Protein AF-A0A9E2FN09-F1 (afdb_monomer_lite)

Sequence (238 aa):
HMITTLAGPAVNVVICVICAIVLILWLGGLGAVPWNPLHPFMPINRSLVISSAQVWLLTVYGLSYFLLLINLLPVFPFDGGRVLQAWLWPRKGYGNSMLIATATGMIGAVVIGLIGLFLEESWLLLMITVFGYMTCYQTRRMLREQGELAGAFGSDFGQQFTRLDDDRQAERKPGPLARWRVQRAAKKAECERQQEAAHERAVEAALRKVADCGLTSLTARERQVLEKETERQRRVNS

Structure (mmCIF, N/CA/C/O backbone):
data_AF-A0A9E2FN09-F1
#
_entr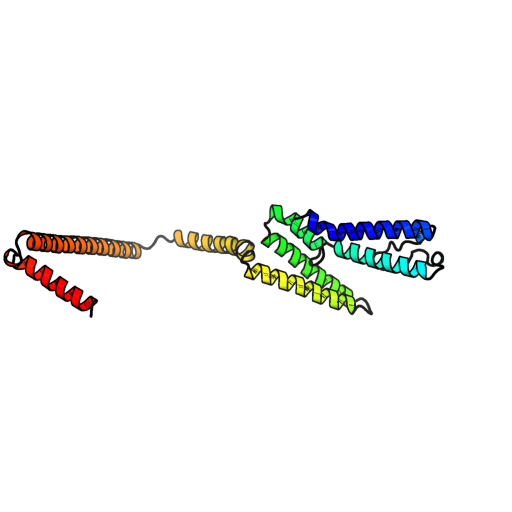y.id   AF-A0A9E2FN09-F1
#
loop_
_atom_site.group_PDB
_atom_site.id
_atom_site.type_symbol
_atom_site.label_atom_id
_atom_site.label_alt_id
_atom_site.label_comp_id
_atom_site.label_asym_id
_atom_site.label_entity_id
_atom_site.label_seq_id
_atom_site.pdbx_PDB_ins_code
_atom_site.Cartn_x
_atom_site.Cartn_y
_atom_site.Cartn_z
_atom_site.occupancy
_atom_site.B_iso_or_equiv
_atom_site.auth_seq_id
_atom_site.auth_comp_id
_atom_site.auth_asym_id
_atom_site.auth_atom_id
_atom_site.pdbx_PDB_model_num
ATOM 1 N N . HIS A 1 1 ? -9.491 11.042 -5.565 1.00 49.47 1 HIS A N 1
ATOM 2 C CA . HIS A 1 1 ? -8.296 10.373 -5.003 1.00 49.47 1 HIS A CA 1
ATOM 3 C C . HIS A 1 1 ? -7.606 9.368 -5.936 1.00 49.47 1 HIS A C 1
ATOM 5 O O . HIS A 1 1 ? -6.408 9.192 -5.769 1.00 49.47 1 HIS A O 1
ATOM 11 N N . MET A 1 2 ? -8.280 8.743 -6.919 1.00 52.78 2 MET A N 1
ATOM 12 C CA . MET A 1 2 ? -7.628 7.795 -7.855 1.00 52.78 2 MET A CA 1
ATOM 13 C C . MET A 1 2 ? -6.629 8.446 -8.828 1.00 52.78 2 MET A C 1
ATOM 15 O O . MET A 1 2 ? -5.598 7.862 -9.135 1.00 52.78 2 MET A O 1
ATOM 19 N N . ILE A 1 3 ? -6.899 9.674 -9.283 1.00 54.62 3 ILE A N 1
ATOM 20 C CA . ILE A 1 3 ? -6.041 10.373 -10.259 1.00 54.62 3 ILE A CA 1
ATOM 21 C C . ILE A 1 3 ? -4.663 10.694 -9.654 1.00 54.62 3 ILE A C 1
ATOM 23 O O . ILE A 1 3 ? -3.642 10.557 -10.318 1.00 54.62 3 ILE A O 1
ATOM 27 N N . THR A 1 4 ? -4.613 11.043 -8.365 1.00 58.97 4 THR A N 1
ATOM 28 C CA . THR A 1 4 ? -3.361 11.347 -7.659 1.00 58.97 4 THR A CA 1
ATOM 29 C C . THR A 1 4 ? -2.508 10.109 -7.385 1.00 58.97 4 THR A C 1
ATOM 31 O O . THR A 1 4 ? -1.290 10.221 -7.352 1.00 58.97 4 THR A O 1
ATOM 34 N N . THR A 1 5 ? -3.114 8.929 -7.219 1.00 58.44 5 THR A N 1
ATOM 35 C CA . THR A 1 5 ? -2.367 7.671 -7.020 1.00 58.44 5 THR A CA 1
ATOM 36 C C . THR A 1 5 ? -1.798 7.120 -8.326 1.00 58.44 5 THR A C 1
ATOM 38 O O . THR A 1 5 ? -0.753 6.484 -8.313 1.00 58.44 5 THR A O 1
ATOM 41 N N . LEU A 1 6 ? -2.438 7.410 -9.461 1.00 61.22 6 LEU A N 1
ATOM 42 C CA . LEU A 1 6 ? -1.953 7.031 -10.791 1.00 61.22 6 LEU A CA 1
ATOM 43 C C . LEU A 1 6 ? -0.880 7.971 -11.356 1.00 61.22 6 LEU A C 1
ATOM 45 O O . LEU A 1 6 ? -0.200 7.594 -12.307 1.00 61.22 6 LEU A O 1
ATOM 49 N N . ALA A 1 7 ? -0.693 9.160 -10.775 1.00 61.97 7 ALA A N 1
ATOM 50 C CA . ALA A 1 7 ? 0.289 10.130 -11.257 1.00 61.97 7 ALA A CA 1
ATOM 51 C C . ALA A 1 7 ? 1.734 9.600 -11.179 1.00 61.97 7 ALA A C 1
ATOM 53 O O . ALA A 1 7 ? 2.504 9.810 -12.112 1.00 61.97 7 ALA A O 1
ATOM 54 N N . GLY A 1 8 ? 2.087 8.861 -10.120 1.00 68.06 8 GLY A N 1
ATOM 55 C CA . GLY A 1 8 ? 3.416 8.252 -9.966 1.00 68.06 8 GLY A CA 1
ATOM 56 C C . GLY A 1 8 ? 3.738 7.240 -11.076 1.00 68.06 8 GLY A C 1
ATOM 57 O O . GLY A 1 8 ? 4.677 7.464 -11.847 1.00 68.06 8 GLY A O 1
ATOM 58 N N . PRO A 1 9 ? 2.929 6.175 -11.241 1.00 70.50 9 PRO A N 1
ATOM 59 C CA . PRO A 1 9 ? 3.124 5.193 -12.306 1.00 70.50 9 PRO A CA 1
ATOM 60 C C . PRO A 1 9 ? 3.049 5.805 -13.703 1.00 70.50 9 PRO A C 1
ATOM 62 O O . PRO A 1 9 ? 3.838 5.435 -14.567 1.00 70.50 9 PRO A O 1
ATOM 65 N N . ALA A 1 10 ? 2.146 6.767 -13.929 1.00 71.88 10 ALA A N 1
ATOM 66 C CA . ALA A 1 10 ? 2.006 7.434 -15.221 1.00 71.88 10 ALA A CA 1
ATOM 67 C C . ALA A 1 10 ? 3.282 8.184 -15.626 1.00 71.88 10 ALA A C 1
ATOM 69 O O . ALA A 1 10 ? 3.705 8.089 -16.776 1.00 71.88 10 ALA A O 1
ATOM 70 N N . VAL A 1 11 ? 3.938 8.874 -14.688 1.00 74.12 11 VAL A N 1
ATOM 71 C CA . VAL A 1 11 ? 5.225 9.534 -14.956 1.00 74.12 11 VAL A CA 1
ATOM 72 C C . VAL A 1 11 ? 6.298 8.502 -15.298 1.00 74.12 11 VAL A C 1
ATOM 74 O O . VAL A 1 11 ? 7.033 8.690 -16.264 1.00 74.12 11 VAL A O 1
ATOM 77 N N . ASN A 1 12 ? 6.350 7.377 -14.579 1.00 77.75 12 ASN A N 1
ATOM 78 C CA . ASN A 1 12 ? 7.324 6.328 -14.878 1.00 77.75 12 ASN A CA 1
ATOM 79 C C . ASN A 1 12 ? 7.079 5.674 -16.255 1.00 77.75 12 ASN A C 1
ATOM 81 O O . ASN A 1 12 ? 8.029 5.375 -16.978 1.00 77.75 12 ASN A O 1
ATOM 85 N N . VAL A 1 13 ? 5.812 5.524 -16.667 1.00 77.19 13 VAL A N 1
ATOM 86 C CA . VAL A 1 13 ? 5.432 5.083 -18.023 1.00 77.19 13 VAL A CA 1
ATOM 87 C C . VAL A 1 13 ? 5.933 6.072 -19.070 1.00 77.19 13 VAL A C 1
ATOM 89 O O . VAL A 1 13 ? 6.569 5.662 -20.038 1.00 77.19 13 VAL A O 1
ATOM 92 N N . VAL A 1 14 ? 5.696 7.370 -18.868 1.00 80.25 14 VAL A N 1
ATOM 93 C CA . VAL A 1 14 ? 6.144 8.419 -19.797 1.00 80.25 14 VAL A CA 1
ATOM 94 C C . VAL A 1 14 ? 7.669 8.423 -19.924 1.00 80.25 14 VAL A C 1
ATOM 96 O O . VAL A 1 14 ? 8.179 8.454 -21.043 1.00 80.25 14 VAL A O 1
ATOM 99 N N . ILE A 1 15 ? 8.402 8.309 -18.812 1.00 77.94 15 ILE A N 1
ATOM 100 C CA . ILE A 1 15 ? 9.871 8.218 -18.815 1.00 77.94 15 ILE A CA 1
ATOM 101 C C . ILE A 1 15 ? 10.335 6.977 -19.584 1.00 77.94 15 ILE A C 1
ATOM 103 O O . ILE A 1 15 ? 11.186 7.093 -20.464 1.00 77.94 15 ILE A O 1
ATOM 107 N N . CYS A 1 16 ? 9.743 5.807 -19.326 1.00 76.81 16 CYS A N 1
ATOM 108 C CA . CYS A 1 16 ? 10.088 4.576 -20.041 1.00 76.81 16 CYS A CA 1
ATOM 109 C C . CYS A 1 16 ? 9.852 4.698 -21.551 1.00 76.81 16 CYS A C 1
ATOM 111 O O . CYS A 1 16 ? 10.700 4.277 -22.334 1.00 76.81 16 CYS A O 1
ATOM 113 N N . VAL A 1 17 ? 8.728 5.289 -21.967 1.00 80.12 17 VAL A N 1
ATOM 114 C CA . VAL A 1 17 ? 8.394 5.482 -23.386 1.00 80.12 17 VAL A CA 1
ATOM 115 C C . VAL A 1 17 ? 9.374 6.447 -24.051 1.00 80.12 17 VAL A C 1
ATOM 117 O O . VAL A 1 17 ? 9.898 6.135 -25.118 1.00 80.12 17 VAL A O 1
ATOM 120 N N . ILE A 1 18 ? 9.683 7.580 -23.416 1.00 81.88 18 ILE A N 1
ATOM 121 C CA . ILE A 1 18 ? 10.643 8.553 -23.953 1.00 81.88 18 ILE A CA 1
ATOM 122 C C . ILE A 1 18 ? 12.036 7.924 -24.057 1.00 81.88 18 ILE A C 1
ATOM 124 O O . ILE A 1 18 ? 12.658 7.997 -25.114 1.00 81.88 18 ILE A O 1
ATOM 128 N N . CYS A 1 19 ? 12.512 7.250 -23.008 1.00 76.25 19 CYS A N 1
ATOM 129 C CA . CYS A 1 19 ? 13.808 6.575 -23.027 1.00 76.25 19 CYS A CA 1
ATOM 130 C C . CYS A 1 19 ? 13.868 5.460 -24.082 1.00 76.25 19 CYS A C 1
ATOM 132 O O . CYS A 1 19 ? 14.884 5.344 -24.762 1.00 76.25 19 CYS A O 1
ATOM 134 N N . ALA A 1 20 ? 12.791 4.687 -24.273 1.00 73.38 20 ALA A N 1
ATOM 135 C CA . ALA A 1 20 ? 12.709 3.680 -25.333 1.00 73.38 20 ALA A CA 1
ATOM 136 C C . ALA A 1 20 ? 12.773 4.311 -26.729 1.00 73.38 20 ALA A C 1
ATOM 138 O O . ALA A 1 20 ? 13.507 3.822 -27.580 1.00 73.38 20 ALA A O 1
ATOM 139 N N . ILE A 1 21 ? 12.046 5.409 -26.963 1.00 81.12 21 ILE A N 1
ATOM 140 C CA . ILE A 1 21 ? 12.066 6.132 -28.243 1.00 81.12 21 ILE A CA 1
ATOM 141 C C . ILE A 1 21 ? 13.469 6.676 -28.519 1.00 81.12 21 ILE A C 1
ATOM 143 O O . ILE A 1 21 ? 13.995 6.474 -29.610 1.00 81.12 21 ILE A O 1
ATOM 147 N N . VAL A 1 22 ? 14.107 7.306 -27.530 1.00 80.81 22 VAL A N 1
ATOM 148 C CA . VAL A 1 22 ? 15.480 7.814 -27.665 1.00 80.81 22 VAL A CA 1
ATOM 149 C C . VAL A 1 22 ? 16.457 6.665 -27.928 1.00 80.81 22 VAL A C 1
ATOM 151 O O . VAL A 1 22 ? 17.283 6.783 -28.825 1.00 80.81 22 VAL A O 1
ATOM 154 N N . LEU A 1 23 ? 16.335 5.527 -27.236 1.00 74.19 23 LEU A N 1
ATOM 155 C CA . LEU A 1 23 ? 17.141 4.331 -27.509 1.00 74.19 23 LEU A CA 1
ATOM 156 C C . LEU A 1 23 ? 16.925 3.813 -28.934 1.00 74.19 23 LEU A C 1
ATOM 158 O O . LEU A 1 23 ? 17.890 3.572 -29.643 1.00 74.19 23 LEU A O 1
ATOM 162 N N . ILE A 1 24 ? 15.686 3.681 -29.402 1.00 76.88 24 ILE A N 1
ATOM 163 C CA . ILE A 1 24 ? 15.403 3.166 -30.750 1.00 76.88 24 ILE A CA 1
ATOM 164 C C . ILE A 1 24 ? 15.955 4.110 -31.828 1.00 76.88 24 ILE A C 1
ATOM 166 O O . ILE A 1 24 ? 16.574 3.645 -32.785 1.00 76.88 24 ILE A O 1
ATOM 170 N N . LEU A 1 25 ? 15.770 5.424 -31.659 1.00 80.62 25 LEU A N 1
ATOM 171 C CA . LEU A 1 25 ? 16.230 6.439 -32.610 1.00 80.62 25 LEU A CA 1
ATOM 172 C C . LEU A 1 25 ? 17.756 6.590 -32.622 1.00 80.62 25 LEU A C 1
ATOM 174 O O . LEU A 1 25 ? 18.335 6.846 -33.673 1.00 80.62 25 LEU A O 1
ATOM 178 N N . TRP A 1 26 ? 18.408 6.438 -31.467 1.00 74.69 26 TRP A N 1
ATOM 179 C CA . TRP A 1 26 ? 19.841 6.699 -31.308 1.00 74.69 26 TRP A CA 1
ATOM 180 C C . TRP A 1 26 ? 20.714 5.448 -31.467 1.00 74.69 26 TRP A C 1
ATOM 182 O O . TRP A 1 26 ? 21.868 5.555 -31.871 1.00 74.69 26 TRP A O 1
ATOM 192 N N . LEU A 1 27 ? 20.167 4.261 -31.181 1.00 69.56 27 LEU A N 1
ATOM 193 C CA . LEU A 1 27 ? 20.853 2.970 -31.313 1.00 69.56 27 LEU A CA 1
ATOM 194 C C . LEU A 1 27 ? 20.468 2.192 -32.584 1.00 69.56 27 LEU A C 1
ATOM 196 O O . LEU A 1 27 ? 21.041 1.138 -32.849 1.00 69.56 27 LEU A O 1
ATOM 200 N N . GLY A 1 28 ? 19.527 2.700 -33.386 1.00 67.81 28 GLY A N 1
ATOM 201 C CA . GLY A 1 28 ? 19.297 2.228 -34.754 1.00 67.81 28 GLY A CA 1
ATOM 202 C C . GLY A 1 28 ? 18.541 0.902 -34.887 1.00 67.81 28 GLY A C 1
ATOM 203 O O . GLY A 1 28 ? 18.611 0.270 -35.940 1.00 67.81 28 GLY A O 1
ATOM 204 N N . GLY A 1 29 ? 17.806 0.458 -33.861 1.00 68.56 29 GLY A N 1
ATOM 205 C CA . GLY A 1 29 ? 16.959 -0.729 -33.990 1.00 68.56 29 GLY A CA 1
ATOM 206 C C . GLY A 1 29 ? 16.273 -1.202 -32.710 1.00 68.56 29 GLY A C 1
ATOM 207 O O . GLY A 1 29 ? 16.689 -0.902 -31.596 1.00 68.56 29 GLY A O 1
ATOM 208 N N . LEU A 1 30 ? 15.231 -2.022 -32.877 1.00 64.12 30 LEU A N 1
ATOM 209 C CA . LEU A 1 30 ? 14.446 -2.618 -31.782 1.00 64.12 30 LEU A CA 1
ATOM 210 C C . LEU A 1 30 ? 15.264 -3.563 -30.879 1.00 64.12 30 LEU A C 1
ATOM 212 O O . LEU A 1 30 ? 14.881 -3.797 -29.735 1.00 64.12 30 LEU A O 1
ATOM 216 N N . GLY A 1 31 ? 16.397 -4.081 -31.372 1.00 64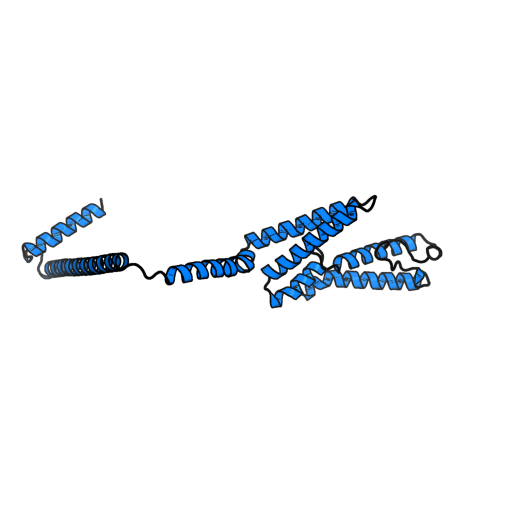.25 31 GLY A N 1
ATOM 217 C CA . GLY A 1 31 ? 17.308 -4.958 -30.621 1.00 64.25 31 GLY A CA 1
ATOM 218 C C . GLY A 1 31 ? 18.168 -4.241 -29.572 1.00 64.25 31 GLY A C 1
ATOM 219 O O . GLY A 1 31 ? 18.850 -4.890 -28.781 1.00 64.25 31 GLY A O 1
ATOM 220 N N . ALA A 1 32 ? 18.135 -2.909 -29.553 1.00 64.00 32 ALA A N 1
ATOM 221 C CA . ALA A 1 32 ? 18.786 -2.078 -28.547 1.00 64.00 32 ALA A CA 1
ATOM 222 C C . ALA A 1 32 ? 18.033 -2.035 -27.213 1.00 64.00 32 ALA A C 1
ATOM 224 O O . ALA A 1 32 ? 18.612 -1.710 -26.178 1.00 64.00 32 ALA A O 1
ATOM 225 N N . VAL A 1 33 ? 16.736 -2.342 -27.244 1.00 70.12 33 VAL A N 1
ATOM 226 C CA . VAL A 1 33 ? 15.865 -2.241 -26.078 1.00 70.12 33 VAL A CA 1
ATOM 227 C C . VAL A 1 33 ? 15.877 -3.575 -25.322 1.00 70.12 33 VAL A C 1
ATOM 229 O O . VAL A 1 33 ? 15.629 -4.622 -25.927 1.00 70.12 33 VAL A O 1
ATOM 232 N N . PRO A 1 34 ? 16.171 -3.579 -24.011 1.00 69.94 34 PRO A N 1
ATOM 233 C CA . PRO A 1 34 ? 16.043 -4.765 -23.177 1.00 69.94 34 PRO A CA 1
ATOM 234 C C . PRO A 1 34 ? 14.560 -5.024 -22.872 1.00 69.94 34 PRO A C 1
ATOM 236 O O . PRO A 1 34 ? 13.995 -4.461 -21.942 1.00 69.94 34 PRO A O 1
ATOM 239 N N . TRP A 1 35 ? 13.914 -5.879 -23.668 1.00 66.81 35 TRP A N 1
ATOM 240 C CA . TRP A 1 35 ? 12.505 -6.259 -23.465 1.00 66.81 35 TRP A CA 1
ATOM 241 C C . TRP A 1 35 ? 12.309 -7.319 -22.367 1.00 66.81 35 TRP A C 1
ATOM 243 O O . TRP A 1 35 ? 11.176 -7.614 -21.995 1.00 66.81 35 TRP A O 1
ATOM 253 N N . ASN A 1 36 ? 13.389 -7.928 -21.862 1.00 65.44 36 ASN A N 1
ATOM 254 C CA . ASN A 1 36 ? 13.302 -9.002 -20.876 1.00 65.44 36 ASN A CA 1
ATOM 255 C C . ASN A 1 36 ? 13.197 -8.432 -19.444 1.00 65.44 36 ASN A C 1
ATOM 257 O O . ASN A 1 36 ? 14.167 -7.840 -18.965 1.00 65.44 36 ASN A O 1
ATOM 261 N N . PRO A 1 37 ? 12.084 -8.664 -18.723 1.00 62.28 37 PRO A N 1
ATOM 262 C CA . PRO A 1 37 ? 11.891 -8.158 -17.362 1.00 62.28 37 PRO A CA 1
ATOM 263 C C . PRO A 1 37 ? 12.871 -8.747 -16.336 1.00 62.28 37 PRO A C 1
ATOM 265 O O . PRO A 1 37 ? 13.100 -8.132 -15.299 1.00 62.28 37 PRO A O 1
ATOM 268 N N . LEU A 1 38 ? 13.464 -9.914 -16.614 1.00 59.62 38 LEU A N 1
ATOM 269 C CA . LEU A 1 38 ? 14.441 -10.566 -15.731 1.00 59.62 38 LEU A CA 1
ATOM 270 C C . LEU A 1 38 ? 15.868 -10.035 -15.926 1.00 59.62 38 LEU A C 1
ATOM 272 O O . LEU A 1 38 ? 16.696 -10.141 -15.026 1.00 59.62 38 LEU A O 1
ATOM 276 N N . HIS A 1 39 ? 16.150 -9.423 -17.080 1.00 66.62 39 HIS A N 1
ATOM 277 C CA . HIS A 1 39 ? 17.435 -8.793 -17.382 1.00 66.62 39 HIS A CA 1
ATOM 278 C C . HIS A 1 39 ? 17.230 -7.375 -17.935 1.00 66.62 39 HIS A C 1
ATOM 280 O O . HIS A 1 39 ? 17.588 -7.099 -19.083 1.00 66.62 39 HIS A O 1
ATOM 286 N N . PRO A 1 40 ? 16.696 -6.447 -17.119 1.00 67.19 40 PRO A N 1
ATOM 287 C CA . PRO A 1 40 ? 16.383 -5.085 -17.557 1.00 67.19 40 PRO A CA 1
ATOM 288 C C . PRO A 1 40 ? 17.631 -4.280 -17.955 1.00 67.19 40 PRO A C 1
ATOM 290 O O . PRO A 1 40 ? 17.525 -3.267 -18.637 1.00 67.19 40 PRO A O 1
ATOM 293 N N . PHE A 1 41 ? 18.820 -4.739 -17.560 1.00 68.69 41 PHE A N 1
ATOM 294 C CA . PHE A 1 41 ? 20.102 -4.089 -17.834 1.00 68.69 41 PHE A CA 1
ATOM 295 C C . PHE A 1 41 ? 20.848 -4.665 -19.047 1.00 68.69 41 PHE A C 1
ATOM 297 O O . PHE A 1 41 ? 21.972 -4.245 -19.314 1.00 68.69 41 PHE A O 1
ATOM 304 N N . MET A 1 42 ? 20.279 -5.640 -19.771 1.00 67.69 42 MET A N 1
ATOM 305 C CA . MET A 1 42 ? 20.975 -6.304 -20.879 1.00 67.69 42 MET A CA 1
ATOM 306 C C . MET A 1 42 ? 20.197 -6.197 -22.201 1.00 67.69 42 MET A C 1
ATOM 308 O O . MET A 1 42 ? 19.119 -6.781 -22.312 1.00 67.69 42 MET A O 1
ATOM 312 N N . PRO A 1 43 ? 20.733 -5.498 -23.225 1.00 69.50 43 PRO A N 1
ATOM 313 C CA . PRO A 1 43 ? 20.076 -5.381 -24.527 1.00 69.50 43 PRO A CA 1
ATOM 314 C C . PRO A 1 43 ? 20.013 -6.730 -25.252 1.00 69.50 43 PRO A C 1
ATOM 316 O O . PRO A 1 43 ? 20.863 -7.597 -25.039 1.00 69.50 43 PRO A O 1
ATOM 319 N N . ILE A 1 44 ? 19.054 -6.863 -26.175 1.00 69.12 44 ILE A N 1
ATOM 320 C CA . ILE A 1 44 ? 18.922 -8.048 -27.040 1.00 69.12 44 ILE A CA 1
ATOM 321 C C . ILE A 1 44 ? 20.175 -8.218 -27.913 1.00 69.12 44 ILE A C 1
ATOM 323 O O . ILE A 1 44 ? 20.679 -9.328 -28.048 1.00 69.12 44 ILE A O 1
ATOM 327 N N . ASN A 1 45 ? 20.727 -7.117 -28.439 1.00 71.12 45 ASN A N 1
ATOM 328 C CA . ASN A 1 45 ? 21.938 -7.114 -29.259 1.00 71.12 45 ASN A CA 1
ATOM 329 C C . ASN A 1 45 ? 23.009 -6.192 -28.659 1.00 71.12 45 ASN A C 1
ATOM 331 O O . ASN A 1 45 ? 22.975 -4.974 -28.841 1.00 71.12 45 ASN A O 1
ATOM 335 N N . ARG A 1 46 ? 24.004 -6.775 -27.975 1.00 67.31 46 ARG A N 1
ATOM 336 C CA . ARG A 1 46 ? 25.107 -6.012 -27.350 1.00 67.31 46 ARG A CA 1
ATOM 337 C C . ARG A 1 46 ? 25.996 -5.276 -28.356 1.00 67.31 46 ARG A C 1
ATOM 339 O O . ARG A 1 46 ? 26.611 -4.286 -27.990 1.00 67.31 46 ARG A O 1
ATOM 346 N N . SER A 1 47 ? 26.045 -5.728 -29.609 1.00 68.56 47 SER A N 1
ATOM 347 C CA . SER A 1 47 ? 26.851 -5.117 -30.676 1.00 68.56 47 SER A CA 1
ATOM 348 C C . SER A 1 47 ? 26.378 -3.721 -31.099 1.00 68.56 47 SER A C 1
ATOM 350 O O . SER A 1 47 ? 27.130 -3.005 -31.750 1.00 68.56 47 SER A O 1
ATOM 352 N N . LEU A 1 48 ? 25.152 -3.327 -30.731 1.00 68.69 48 LEU A N 1
ATOM 353 C CA . LEU A 1 48 ? 24.599 -1.996 -31.006 1.00 68.69 48 LEU A CA 1
ATOM 354 C C . LEU A 1 48 ? 25.050 -0.943 -29.981 1.00 68.69 48 LEU A C 1
ATOM 356 O O . LEU A 1 48 ? 24.893 0.250 -30.224 1.00 68.69 48 LEU A O 1
ATOM 360 N N . VAL A 1 49 ? 25.599 -1.364 -28.836 1.00 69.06 49 VAL A N 1
ATOM 361 C CA . VAL A 1 49 ? 26.086 -0.460 -27.787 1.00 69.06 49 VAL A CA 1
ATOM 362 C C . VAL A 1 49 ? 27.578 -0.222 -28.003 1.00 69.06 49 VAL A C 1
ATOM 364 O O . VAL A 1 49 ? 28.399 -1.103 -27.770 1.00 69.06 49 VAL A O 1
ATOM 367 N N . ILE A 1 50 ? 27.923 0.979 -28.457 1.00 68.44 50 ILE A N 1
ATOM 368 C CA . ILE A 1 50 ? 29.271 1.349 -28.911 1.00 68.44 50 ILE A CA 1
ATOM 369 C C . ILE A 1 50 ? 29.871 2.457 -28.023 1.00 68.44 50 ILE A C 1
ATOM 371 O O . ILE A 1 50 ? 31.087 2.592 -27.931 1.00 68.44 50 ILE A O 1
ATOM 375 N N . SER A 1 51 ? 29.036 3.241 -27.328 1.00 80.75 51 SER A N 1
ATOM 376 C CA . SER A 1 51 ? 29.451 4.396 -26.518 1.00 80.75 51 SER A CA 1
ATOM 377 C C . SER A 1 51 ? 29.031 4.288 -25.049 1.00 80.75 51 SER A C 1
ATOM 379 O O . SER A 1 51 ? 27.939 3.819 -24.726 1.00 80.75 51 SER A O 1
ATOM 381 N N . SER A 1 52 ? 29.854 4.821 -24.141 1.00 79.69 52 SER A N 1
ATOM 382 C CA . SER A 1 52 ? 29.566 4.890 -22.699 1.00 79.69 52 SER A CA 1
ATOM 383 C C . SER A 1 52 ? 28.276 5.655 -22.378 1.00 79.69 52 SER A C 1
ATOM 385 O O . SER A 1 52 ? 27.579 5.318 -21.425 1.00 79.69 52 SER A O 1
ATOM 387 N N . ALA A 1 53 ? 27.913 6.656 -23.189 1.00 79.69 53 ALA A N 1
ATOM 388 C CA . ALA A 1 53 ? 26.655 7.389 -23.027 1.00 79.69 53 ALA A CA 1
ATOM 389 C C . ALA A 1 53 ? 25.427 6.496 -23.283 1.00 79.69 53 ALA A C 1
ATOM 391 O O . ALA A 1 53 ? 24.398 6.637 -22.627 1.00 79.69 53 ALA A O 1
ATOM 392 N N . GLN A 1 54 ? 25.551 5.539 -24.205 1.00 75.81 54 GLN A N 1
ATOM 393 C CA . GLN A 1 54 ? 24.488 4.591 -24.534 1.00 75.81 54 GLN A CA 1
ATOM 394 C C . GLN A 1 54 ? 24.289 3.572 -23.408 1.00 75.81 54 GLN A C 1
ATOM 396 O O . GLN A 1 54 ? 23.153 3.235 -23.087 1.00 75.81 54 GLN A O 1
ATOM 401 N N . VAL A 1 55 ? 25.378 3.143 -22.759 1.00 77.62 55 VAL A N 1
ATOM 402 C CA . VAL A 1 55 ? 25.320 2.288 -21.561 1.00 77.62 55 VAL A CA 1
ATOM 403 C C . VAL A 1 55 ? 24.574 2.996 -20.430 1.00 77.62 55 VAL A C 1
ATOM 405 O O . VAL A 1 55 ? 23.684 2.406 -19.828 1.00 77.62 55 VAL A O 1
ATOM 408 N N . TRP A 1 56 ? 24.869 4.274 -20.172 1.00 81.38 56 TRP A N 1
ATOM 409 C CA . TRP A 1 56 ? 24.147 5.058 -19.163 1.00 81.38 56 TRP A CA 1
ATOM 410 C C . TRP A 1 56 ? 22.654 5.181 -19.467 1.00 81.38 56 TRP A C 1
ATOM 412 O O . TRP A 1 56 ? 21.829 4.960 -18.580 1.00 81.38 56 TRP A O 1
ATOM 422 N N . LEU A 1 57 ? 22.300 5.480 -20.718 1.00 79.88 57 LEU A N 1
ATOM 423 C CA . LEU A 1 57 ? 20.906 5.575 -21.150 1.00 79.88 57 LEU A CA 1
ATOM 424 C C . LEU A 1 57 ? 20.168 4.235 -20.984 1.00 79.88 57 LEU A C 1
ATOM 426 O O . LEU A 1 57 ? 19.026 4.207 -20.526 1.00 79.88 57 LEU A O 1
ATOM 430 N N . LEU A 1 58 ? 20.839 3.124 -21.299 1.00 78.69 58 LEU A N 1
ATOM 431 C CA . LEU A 1 58 ? 20.308 1.775 -21.130 1.00 78.69 58 LEU A CA 1
ATOM 432 C C . LEU A 1 58 ? 20.117 1.411 -19.653 1.00 78.69 58 LEU A C 1
ATOM 434 O O . LEU A 1 58 ? 19.092 0.834 -19.301 1.00 78.69 58 LEU A O 1
ATOM 438 N N . THR A 1 59 ? 21.040 1.805 -18.775 1.00 77.38 59 THR A N 1
ATOM 439 C CA . THR A 1 59 ? 20.901 1.624 -17.322 1.00 77.38 59 THR A CA 1
ATOM 440 C C . THR A 1 59 ? 19.715 2.411 -16.767 1.00 77.38 59 THR A C 1
ATOM 442 O O . THR A 1 59 ? 18.927 1.868 -15.993 1.00 77.38 59 THR A O 1
ATOM 445 N N . VAL A 1 60 ? 19.543 3.672 -17.184 1.00 78.94 60 VAL A N 1
ATOM 446 C CA . VAL A 1 60 ? 18.404 4.512 -16.770 1.00 78.94 60 VAL A CA 1
ATOM 447 C C . VAL A 1 60 ? 17.082 3.927 -17.268 1.00 78.94 60 VAL A C 1
ATOM 449 O O . VAL A 1 60 ? 16.119 3.847 -16.501 1.00 78.94 60 VAL A O 1
ATOM 452 N N . TYR A 1 61 ? 17.038 3.471 -18.523 1.00 82.06 61 TYR A N 1
ATOM 453 C CA . TYR A 1 61 ? 15.873 2.788 -19.077 1.00 82.06 61 TYR A CA 1
ATOM 454 C C . TYR A 1 61 ? 15.556 1.503 -18.308 1.00 82.06 61 TYR A C 1
ATOM 456 O O . TYR A 1 61 ? 14.426 1.331 -17.863 1.00 82.06 61 TYR A O 1
ATOM 464 N N . GLY A 1 62 ? 16.551 0.639 -18.097 1.00 76.25 62 GLY A N 1
ATOM 465 C CA . GLY A 1 62 ? 16.392 -0.626 -17.386 1.00 76.25 62 GLY A CA 1
ATOM 466 C C . GLY A 1 62 ? 15.880 -0.435 -15.962 1.00 76.25 62 GLY A C 1
ATOM 467 O O . GLY A 1 62 ? 14.939 -1.109 -15.549 1.00 76.25 62 GLY A O 1
ATOM 468 N N . LEU A 1 63 ? 16.430 0.539 -15.230 1.00 76.12 63 LEU A N 1
ATOM 469 C CA . LEU A 1 63 ? 15.972 0.865 -13.881 1.00 76.12 63 LEU A CA 1
ATOM 470 C C . LEU A 1 63 ? 14.530 1.391 -13.881 1.00 76.12 63 LEU A C 1
ATOM 472 O O . LEU A 1 63 ? 13.720 0.944 -13.071 1.00 76.12 63 LEU A O 1
ATOM 476 N N . SER A 1 64 ? 14.192 2.294 -14.805 1.00 81.56 64 SER A N 1
ATOM 477 C CA . SER A 1 64 ? 12.835 2.847 -14.936 1.00 81.56 64 SER A CA 1
ATOM 478 C C . SER A 1 64 ? 11.824 1.761 -15.310 1.00 81.56 64 SER A C 1
ATOM 480 O O . SER A 1 64 ? 10.749 1.683 -14.716 1.00 81.56 64 SER A O 1
ATOM 482 N N . TYR A 1 65 ? 12.196 0.873 -16.235 1.00 79.44 65 TYR A N 1
ATOM 483 C CA . TYR A 1 65 ? 11.385 -0.253 -16.690 1.00 79.44 65 TYR A CA 1
ATOM 484 C C . TYR A 1 65 ? 11.159 -1.278 -15.574 1.00 79.44 65 TYR A C 1
ATOM 486 O O . TYR A 1 65 ? 10.031 -1.711 -15.342 1.00 79.44 65 TYR A O 1
ATOM 494 N N . PHE A 1 66 ? 12.206 -1.601 -14.816 1.00 76.62 66 PHE A N 1
ATOM 495 C CA . PHE A 1 66 ? 12.108 -2.459 -13.639 1.00 76.62 66 PHE A CA 1
ATOM 496 C C . PHE A 1 66 ? 11.214 -1.840 -12.555 1.00 76.62 66 PHE A C 1
ATOM 498 O O . PHE A 1 66 ? 10.305 -2.496 -12.043 1.00 76.62 66 PHE A O 1
ATOM 505 N N . LEU A 1 67 ? 11.400 -0.549 -12.258 1.00 74.00 67 LEU A N 1
ATOM 506 C CA . LEU A 1 67 ? 10.532 0.204 -11.348 1.00 74.00 67 LEU A CA 1
ATOM 507 C C . LEU A 1 67 ? 9.085 0.242 -11.846 1.00 74.00 67 LEU A C 1
ATOM 509 O O . LEU A 1 67 ? 8.162 0.223 -11.037 1.00 74.00 67 LEU A O 1
ATOM 513 N N . LEU A 1 68 ? 8.861 0.297 -13.158 1.00 78.19 68 LEU A N 1
ATOM 514 C CA . LEU A 1 68 ? 7.528 0.308 -13.754 1.00 78.19 68 LEU A CA 1
ATOM 515 C C . LEU A 1 68 ? 6.841 -1.040 -13.573 1.00 78.19 68 LEU A C 1
ATOM 517 O O . LEU A 1 68 ? 5.693 -1.076 -13.140 1.00 78.19 68 LEU A O 1
ATOM 521 N N . LEU A 1 69 ? 7.553 -2.134 -13.840 1.00 75.44 69 LEU A N 1
ATOM 522 C CA . LEU A 1 69 ? 7.064 -3.495 -13.628 1.00 75.44 69 LEU A CA 1
ATOM 523 C C . LEU A 1 69 ? 6.679 -3.733 -12.167 1.00 75.44 69 LEU A C 1
ATOM 525 O O . LEU A 1 69 ? 5.586 -4.225 -11.896 1.00 75.44 69 LEU A O 1
ATOM 529 N N . ILE A 1 70 ? 7.538 -3.329 -11.227 1.00 72.50 70 ILE A N 1
ATOM 530 C CA . ILE A 1 70 ? 7.258 -3.444 -9.791 1.00 72.50 70 ILE A CA 1
ATOM 531 C C . ILE A 1 70 ? 6.064 -2.573 -9.388 1.00 72.50 70 ILE A C 1
ATOM 533 O O . ILE A 1 70 ? 5.192 -3.037 -8.657 1.00 72.50 70 ILE A O 1
ATOM 537 N N . ASN A 1 71 ? 5.983 -1.333 -9.883 1.00 76.25 71 ASN A N 1
ATOM 538 C CA . ASN A 1 71 ? 4.865 -0.440 -9.575 1.00 76.25 71 ASN A CA 1
ATOM 539 C C . ASN A 1 71 ? 3.541 -0.891 -10.188 1.00 76.25 71 ASN A C 1
ATOM 541 O O . ASN A 1 71 ? 2.493 -0.564 -9.642 1.00 76.25 71 ASN A O 1
ATOM 545 N N . LEU A 1 72 ? 3.560 -1.639 -11.290 1.00 70.62 72 LEU A N 1
ATOM 546 C CA . LEU A 1 72 ? 2.349 -2.181 -11.903 1.00 70.62 72 LEU A CA 1
ATOM 547 C C . LEU A 1 72 ? 1.913 -3.513 -11.272 1.00 70.62 72 LEU A C 1
ATOM 549 O O . LEU A 1 72 ? 0.771 -3.940 -11.453 1.00 70.62 72 LEU A O 1
ATOM 553 N N . LEU A 1 73 ? 2.797 -4.166 -10.515 1.00 74.12 73 LEU A N 1
ATOM 554 C CA . LEU A 1 73 ? 2.500 -5.418 -9.833 1.00 74.12 73 LEU A CA 1
ATOM 555 C C . LEU A 1 73 ? 1.437 -5.177 -8.739 1.00 74.12 73 LEU A C 1
ATOM 557 O O . LEU A 1 73 ? 1.577 -4.240 -7.948 1.00 74.12 73 LEU A O 1
ATOM 561 N N . PRO A 1 74 ? 0.373 -6.001 -8.643 1.00 66.31 74 PRO A N 1
ATOM 562 C CA . PRO A 1 74 ? -0.741 -5.797 -7.707 1.00 66.31 74 PRO A CA 1
ATOM 563 C C . PRO A 1 74 ? -0.384 -6.203 -6.261 1.00 66.31 74 PRO A C 1
ATOM 565 O O . PRO A 1 74 ? -1.102 -6.959 -5.603 1.00 66.31 74 PRO A O 1
ATOM 568 N N . VAL A 1 75 ? 0.752 -5.717 -5.762 1.00 72.50 75 VAL A N 1
ATOM 569 C CA . VAL A 1 75 ? 1.351 -6.059 -4.469 1.00 72.50 75 VAL A CA 1
ATOM 570 C C . VAL A 1 75 ? 1.596 -4.764 -3.700 1.00 72.50 75 VAL A C 1
ATOM 572 O O . VAL A 1 75 ? 2.340 -3.889 -4.133 1.00 72.50 75 VAL A O 1
ATOM 575 N N . PHE A 1 76 ? 0.951 -4.622 -2.543 1.00 70.12 76 PHE A N 1
ATOM 576 C CA . PHE A 1 76 ? 1.253 -3.545 -1.599 1.00 70.12 76 PHE A CA 1
ATOM 577 C C . PHE A 1 76 ? 2.668 -3.766 -1.027 1.00 70.12 76 PHE A C 1
ATOM 579 O O . PHE A 1 76 ? 3.007 -4.916 -0.749 1.00 70.12 76 PHE A O 1
ATOM 586 N N . PRO A 1 77 ? 3.522 -2.739 -0.847 1.00 64.25 77 PRO A N 1
ATOM 587 C CA . PRO A 1 77 ? 3.242 -1.298 -0.788 1.00 64.25 77 PRO A CA 1
ATOM 588 C C . PRO A 1 77 ? 3.337 -0.529 -2.116 1.00 64.25 77 PRO A C 1
ATOM 590 O O . PRO A 1 77 ? 3.196 0.696 -2.103 1.00 64.25 77 PRO A O 1
ATOM 593 N N . PHE A 1 78 ? 3.576 -1.210 -3.238 1.00 77.25 78 PHE A N 1
ATOM 594 C CA . PHE A 1 78 ? 3.732 -0.561 -4.538 1.00 77.25 78 PHE A CA 1
ATOM 595 C C . PHE A 1 78 ? 2.413 0.020 -5.057 1.00 77.25 78 PHE A C 1
ATOM 597 O O . PHE A 1 78 ? 1.322 -0.336 -4.591 1.00 77.25 78 PHE A O 1
ATOM 604 N N . ASP A 1 79 ? 2.509 0.930 -6.029 1.00 74.38 79 ASP A N 1
ATOM 605 C CA . ASP A 1 79 ? 1.350 1.656 -6.552 1.00 74.38 79 ASP A CA 1
ATOM 606 C C . ASP A 1 79 ? 0.257 0.720 -7.097 1.00 74.38 79 ASP A C 1
ATOM 608 O O . ASP A 1 79 ? -0.930 0.990 -6.915 1.00 74.38 79 ASP A O 1
ATOM 612 N N . GLY A 1 80 ? 0.613 -0.443 -7.646 1.00 71.44 80 GLY A N 1
ATOM 613 C CA . GLY A 1 80 ? -0.334 -1.464 -8.097 1.00 71.44 80 GLY A CA 1
ATOM 614 C C . GLY A 1 80 ? -1.183 -2.054 -6.965 1.00 71.44 80 GLY A C 1
ATOM 615 O O . GLY A 1 80 ? -2.367 -2.331 -7.161 1.00 71.44 80 GLY A O 1
ATOM 616 N N . GLY A 1 81 ? -0.646 -2.154 -5.744 1.00 75.31 81 GLY A N 1
ATOM 617 C CA . GLY A 1 81 ? -1.424 -2.505 -4.551 1.00 75.31 81 GLY A CA 1
ATOM 618 C C . GLY A 1 81 ? -2.440 -1.423 -4.167 1.00 75.31 81 GLY A C 1
ATOM 619 O O . GLY A 1 81 ? -3.544 -1.733 -3.715 1.00 75.31 81 GLY A O 1
ATOM 620 N N . ARG A 1 82 ? -2.110 -0.147 -4.404 1.00 78.94 82 ARG A N 1
ATOM 621 C CA . ARG A 1 82 ? -3.033 0.984 -4.201 1.00 78.94 82 ARG A CA 1
ATOM 622 C C . ARG A 1 82 ? -4.108 1.038 -5.281 1.00 78.94 82 ARG A C 1
ATOM 624 O O . ARG A 1 82 ? -5.256 1.335 -4.971 1.00 78.94 82 ARG A O 1
ATOM 631 N N . VAL A 1 83 ? -3.770 0.698 -6.525 1.00 77.69 83 VAL A N 1
ATOM 632 C CA . VAL A 1 83 ? -4.747 0.548 -7.615 1.00 77.69 83 VAL A CA 1
ATOM 633 C C . VAL A 1 83 ? -5.721 -0.590 -7.307 1.00 77.69 83 VAL A C 1
ATOM 635 O O . VAL A 1 83 ? -6.932 -0.399 -7.428 1.00 77.69 83 VAL A O 1
ATOM 638 N N . LEU A 1 84 ? -5.221 -1.737 -6.829 1.00 77.50 84 LEU A N 1
ATOM 639 C CA . LEU A 1 84 ? -6.059 -2.846 -6.366 1.00 77.50 84 LEU A CA 1
ATOM 640 C C . LEU A 1 84 ? -6.999 -2.392 -5.238 1.00 77.50 84 LEU A C 1
ATOM 642 O O . LEU A 1 84 ? -8.205 -2.625 -5.303 1.00 77.50 84 LEU A O 1
ATOM 646 N N . GLN A 1 85 ? -6.474 -1.687 -4.233 1.00 82.12 85 GLN A N 1
ATOM 647 C CA . GLN A 1 85 ? -7.276 -1.144 -3.136 1.00 82.12 85 GLN A CA 1
ATOM 648 C C . GLN A 1 85 ? -8.346 -0.160 -3.627 1.00 82.12 85 GLN A C 1
ATOM 650 O O . GLN A 1 85 ? -9.502 -0.271 -3.220 1.00 82.12 85 GLN A O 1
ATOM 655 N N . ALA A 1 86 ? -7.997 0.760 -4.525 1.00 79.06 86 ALA A N 1
ATOM 656 C CA . ALA A 1 86 ? -8.926 1.734 -5.084 1.00 79.06 86 ALA A CA 1
ATOM 657 C C . ALA A 1 86 ? -10.034 1.074 -5.918 1.00 79.06 86 ALA A C 1
ATOM 659 O O . ALA A 1 86 ? -11.175 1.532 -5.893 1.00 79.06 86 ALA A O 1
ATOM 660 N N . TRP A 1 87 ? -9.724 -0.022 -6.615 1.00 80.44 87 TRP A N 1
ATOM 661 C CA . TRP A 1 87 ? -10.716 -0.801 -7.355 1.00 80.44 87 TRP A CA 1
ATOM 662 C C . TRP A 1 87 ? -11.676 -1.563 -6.430 1.00 80.44 87 TRP A C 1
ATOM 664 O O . TRP A 1 87 ? -12.868 -1.680 -6.725 1.00 80.44 87 TRP A O 1
ATOM 674 N N . LEU A 1 88 ? -11.185 -2.051 -5.286 1.00 78.25 88 LEU A N 1
ATOM 675 C CA . LEU A 1 88 ? -12.008 -2.750 -4.293 1.00 78.25 88 LEU A CA 1
ATOM 676 C C . LEU A 1 88 ? -12.835 -1.795 -3.420 1.00 78.25 88 LEU A C 1
ATOM 678 O O . LEU A 1 88 ? -13.925 -2.175 -2.977 1.00 78.25 88 LEU A O 1
ATOM 682 N N . TRP A 1 89 ? -12.356 -0.565 -3.212 1.00 81.44 89 TRP A N 1
ATOM 683 C CA . TRP A 1 89 ? -12.979 0.433 -2.340 1.00 81.44 89 TRP A CA 1
ATOM 684 C C . TRP A 1 89 ? -14.485 0.623 -2.589 1.00 81.44 89 TRP A C 1
ATOM 686 O O . TRP A 1 89 ? -15.245 0.428 -1.634 1.00 81.44 89 TRP A O 1
ATOM 696 N N . PRO A 1 90 ? -14.974 0.902 -3.815 1.00 77.50 90 PRO A N 1
ATOM 697 C CA . PRO A 1 90 ? -16.399 1.155 -4.039 1.00 77.50 90 PRO A CA 1
ATOM 698 C C . PRO A 1 90 ? -17.306 -0.038 -3.709 1.00 77.50 90 PRO A C 1
ATOM 700 O O . PRO A 1 90 ? -18.499 0.152 -3.504 1.00 77.50 90 PRO A O 1
ATOM 703 N N . ARG A 1 91 ? -16.768 -1.266 -3.645 1.00 79.50 91 ARG A N 1
ATOM 704 C CA . ARG A 1 91 ? -17.553 -2.476 -3.354 1.00 79.50 91 ARG A CA 1
ATOM 705 C C . ARG A 1 91 ? -17.461 -2.952 -1.911 1.00 79.50 91 ARG A C 1
ATOM 707 O O . ARG A 1 91 ? -18.406 -3.565 -1.430 1.00 79.50 91 ARG A O 1
ATOM 714 N N . LYS A 1 92 ? -16.322 -2.757 -1.242 1.00 74.31 92 LYS A N 1
ATOM 715 C CA . LYS A 1 92 ? -16.051 -3.368 0.074 1.00 74.31 92 LYS A CA 1
ATOM 716 C C . LYS A 1 92 ? -15.824 -2.360 1.203 1.00 74.31 92 LYS A C 1
ATOM 718 O O . LYS A 1 92 ? -15.721 -2.772 2.357 1.00 74.31 92 LYS A O 1
ATOM 723 N N . GLY A 1 93 ? -15.763 -1.065 0.898 1.00 80.56 93 GLY A N 1
ATOM 724 C CA . GLY A 1 93 ? -15.376 -0.034 1.860 1.00 80.56 93 GLY A CA 1
ATOM 725 C C . GLY A 1 93 ? -13.858 0.044 2.042 1.00 80.56 93 GLY A C 1
ATOM 726 O O . GLY A 1 93 ? -13.110 -0.825 1.586 1.00 80.56 93 GLY A O 1
ATOM 727 N N . TYR A 1 94 ? -13.386 1.117 2.676 1.00 80.12 94 TYR A N 1
ATOM 728 C CA . TYR A 1 94 ? -11.959 1.448 2.743 1.00 80.12 94 TYR A CA 1
ATOM 729 C C . TYR A 1 94 ? -11.148 0.409 3.547 1.00 80.12 94 TYR A C 1
ATOM 731 O O . TYR A 1 94 ? -10.196 -0.162 3.007 1.00 80.12 94 TYR A O 1
ATOM 739 N N . GLY A 1 95 ? -11.596 0.049 4.757 1.00 79.12 95 GLY A N 1
ATOM 740 C CA . GLY A 1 95 ? -10.903 -0.912 5.627 1.00 79.12 95 GLY A CA 1
ATOM 741 C C . GLY A 1 95 ? -10.735 -2.312 5.020 1.00 79.12 95 GLY A C 1
ATOM 742 O O . GLY A 1 95 ? -9.627 -2.848 4.988 1.00 79.12 95 GLY A O 1
ATOM 743 N N . ASN A 1 96 ? -11.804 -2.893 4.457 1.00 77.56 96 ASN A N 1
ATOM 744 C CA . ASN A 1 96 ? -11.751 -4.208 3.796 1.00 77.56 96 ASN A CA 1
ATOM 745 C C . ASN A 1 96 ? -10.846 -4.217 2.560 1.00 77.56 96 ASN A C 1
ATOM 747 O O . ASN A 1 96 ? -10.142 -5.192 2.298 1.00 77.56 96 ASN A O 1
ATOM 751 N N . SER A 1 97 ? -10.871 -3.134 1.786 1.00 82.56 97 SER A N 1
ATOM 752 C CA . SER A 1 97 ? -10.083 -3.032 0.557 1.00 82.56 97 SER A CA 1
ATOM 753 C C . SER A 1 97 ? -8.595 -2.939 0.869 1.00 82.56 97 SER A C 1
ATOM 755 O O . SER A 1 97 ? -7.783 -3.597 0.220 1.00 82.56 97 SER A O 1
ATOM 757 N N . MET A 1 98 ? -8.239 -2.193 1.917 1.00 83.25 98 MET A N 1
ATOM 758 C CA . MET A 1 98 ? -6.862 -2.095 2.394 1.00 83.25 98 MET A CA 1
ATOM 759 C C . MET A 1 98 ? -6.379 -3.398 3.046 1.00 83.25 98 MET A C 1
ATOM 761 O O . MET A 1 98 ? -5.222 -3.789 2.892 1.00 83.25 98 MET A O 1
ATOM 765 N N . LEU A 1 99 ? -7.272 -4.126 3.717 1.00 84.12 99 LEU A N 1
ATOM 766 C CA . LEU A 1 99 ? -7.005 -5.470 4.230 1.00 84.12 99 LEU A CA 1
ATOM 767 C C . LEU A 1 99 ? -6.591 -6.4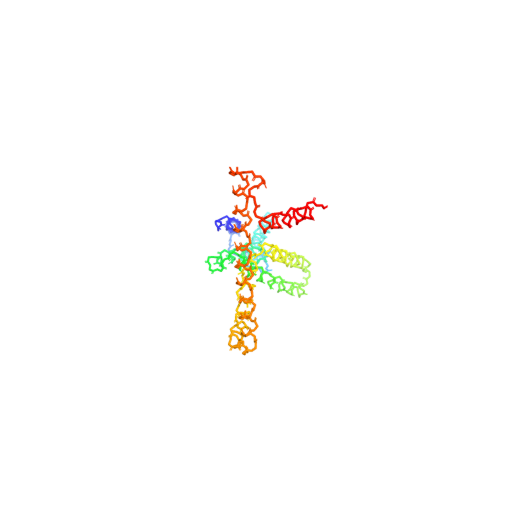43 3.121 1.00 84.12 99 LEU A C 1
ATOM 769 O O . LEU A 1 99 ? -5.613 -7.170 3.263 1.00 84.12 99 LEU A O 1
ATOM 773 N N . ILE A 1 100 ? -7.344 -6.455 2.020 1.00 83.25 100 ILE A N 1
ATOM 774 C CA . ILE A 1 100 ? -7.081 -7.349 0.890 1.00 83.25 100 ILE A CA 1
ATOM 775 C C . ILE A 1 100 ? -5.786 -6.932 0.189 1.00 83.25 100 ILE A C 1
ATOM 777 O O . ILE A 1 100 ? -4.953 -7.790 -0.087 1.00 83.25 100 ILE A O 1
ATOM 781 N N . ALA A 1 101 ? -5.566 -5.630 -0.013 1.00 85.94 101 ALA A N 1
ATOM 782 C CA . ALA A 1 101 ? -4.333 -5.121 -0.612 1.00 85.94 101 ALA A CA 1
ATOM 783 C C . ALA A 1 101 ? -3.082 -5.421 0.235 1.00 85.94 101 ALA A C 1
ATOM 785 O O . ALA A 1 101 ? -2.048 -5.818 -0.296 1.00 85.94 101 ALA A O 1
ATOM 786 N N . THR A 1 102 ? -3.164 -5.281 1.562 1.00 87.06 102 THR A N 1
ATOM 787 C CA . THR A 1 102 ? -2.057 -5.653 2.460 1.00 87.06 102 THR A CA 1
ATOM 788 C C . THR A 1 102 ? -1.855 -7.166 2.523 1.00 87.06 102 THR A C 1
ATOM 790 O O . THR A 1 102 ? -0.716 -7.615 2.605 1.00 87.06 102 THR A O 1
ATOM 793 N N . ALA A 1 103 ? -2.920 -7.969 2.427 1.00 85.62 103 ALA A N 1
ATOM 794 C CA . ALA A 1 103 ? -2.813 -9.425 2.373 1.00 85.62 103 ALA A CA 1
ATOM 795 C C . ALA A 1 103 ? -2.122 -9.910 1.088 1.00 85.62 103 ALA A C 1
ATOM 797 O O . ALA A 1 103 ? -1.208 -10.730 1.172 1.00 85.62 103 ALA A O 1
ATOM 798 N N . THR A 1 104 ? -2.491 -9.376 -0.083 1.00 85.44 104 THR A N 1
ATOM 799 C CA . THR A 1 104 ? -1.787 -9.685 -1.341 1.00 85.44 104 THR A CA 1
ATOM 800 C C . THR A 1 104 ? -0.342 -9.194 -1.304 1.00 85.44 104 THR A C 1
ATOM 802 O O . THR A 1 104 ? 0.546 -9.903 -1.770 1.00 85.44 104 THR A O 1
ATOM 805 N N . GLY A 1 105 ? -0.093 -8.042 -0.672 1.00 85.06 105 GLY A N 1
ATOM 806 C CA . GLY A 1 105 ? 1.242 -7.520 -0.376 1.00 85.06 105 GLY A CA 1
ATOM 807 C C . GLY A 1 105 ? 2.122 -8.490 0.418 1.00 85.06 105 GLY A C 1
ATOM 808 O O . GLY A 1 105 ? 3.233 -8.810 0.005 1.00 85.06 105 GLY A O 1
ATOM 809 N N . MET A 1 106 ? 1.603 -9.023 1.530 1.00 86.31 106 MET A N 1
ATOM 810 C CA . MET A 1 106 ? 2.325 -9.983 2.378 1.00 86.31 106 MET A CA 1
ATOM 811 C C . MET A 1 106 ? 2.591 -11.306 1.656 1.00 86.31 106 MET A C 1
ATOM 813 O O . MET A 1 106 ? 3.699 -11.827 1.751 1.00 86.31 106 MET A O 1
ATOM 817 N N . ILE A 1 107 ? 1.608 -11.834 0.916 1.00 88.06 107 ILE A N 1
ATOM 818 C CA . ILE A 1 107 ? 1.787 -13.056 0.115 1.00 88.06 107 ILE A CA 1
ATOM 819 C C . ILE A 1 107 ? 2.850 -12.819 -0.962 1.00 88.06 107 ILE A C 1
ATOM 821 O O . ILE A 1 107 ? 3.769 -13.623 -1.100 1.00 88.06 107 ILE A O 1
ATOM 825 N N . GLY A 1 108 ? 2.766 -11.694 -1.678 1.00 84.94 108 GLY A N 1
ATOM 826 C CA . GLY A 1 108 ? 3.749 -11.301 -2.684 1.00 84.94 108 GLY A CA 1
ATOM 827 C C . GLY A 1 108 ? 5.153 -11.171 -2.099 1.00 84.94 108 GLY A C 1
ATOM 828 O O . GLY A 1 108 ? 6.093 -11.720 -2.661 1.00 84.94 108 GLY A O 1
ATOM 829 N N . ALA A 1 109 ? 5.295 -10.531 -0.936 1.00 86.50 109 ALA A N 1
ATOM 830 C CA . ALA A 1 109 ? 6.571 -10.425 -0.235 1.00 86.50 109 ALA A CA 1
ATOM 831 C C . ALA A 1 109 ? 7.138 -11.808 0.125 1.00 86.50 109 ALA A C 1
ATOM 833 O O . ALA A 1 109 ? 8.305 -12.064 -0.136 1.00 86.50 109 ALA A O 1
ATOM 834 N N . VAL A 1 110 ? 6.325 -12.733 0.646 1.00 87.56 110 VAL A N 1
ATOM 835 C CA . VAL A 1 110 ? 6.783 -14.102 0.947 1.00 87.56 110 VAL A CA 1
ATOM 836 C C . VAL A 1 110 ? 7.250 -14.823 -0.318 1.00 87.56 110 VAL A C 1
ATOM 838 O O . VAL A 1 110 ? 8.314 -15.432 -0.306 1.00 87.56 110 VAL A O 1
ATOM 841 N N . VAL A 1 111 ? 6.498 -14.726 -1.417 1.00 86.75 111 VAL A N 1
ATOM 842 C CA . VAL A 1 111 ? 6.875 -15.346 -2.698 1.00 86.75 111 VAL A CA 1
ATOM 843 C C . VAL A 1 111 ? 8.176 -14.749 -3.236 1.00 86.75 111 VAL A C 1
ATOM 845 O O . VAL A 1 111 ? 9.072 -15.498 -3.611 1.00 86.75 111 VAL A O 1
ATOM 848 N N . ILE A 1 112 ? 8.319 -13.421 -3.226 1.00 83.56 112 ILE A N 1
ATOM 849 C CA . ILE A 1 112 ? 9.542 -12.732 -3.667 1.00 83.56 112 ILE A CA 1
ATOM 850 C C . ILE A 1 112 ? 10.726 -13.096 -2.765 1.00 83.56 112 ILE A C 1
ATOM 852 O O . ILE A 1 112 ? 11.818 -13.332 -3.271 1.00 83.56 112 ILE A O 1
ATOM 856 N N . GLY A 1 113 ? 10.515 -13.204 -1.453 1.00 85.56 113 GLY A N 1
ATOM 857 C CA . GLY A 1 113 ? 11.533 -13.645 -0.502 1.00 85.56 113 GLY A CA 1
ATOM 858 C C . GLY A 1 113 ? 11.994 -15.069 -0.759 1.00 85.56 113 GLY A C 1
ATOM 859 O O . GLY A 1 113 ? 13.192 -15.320 -0.792 1.00 85.56 113 GLY A O 1
ATOM 860 N N . LEU A 1 114 ? 11.052 -15.987 -0.992 1.00 87.12 114 LEU A N 1
ATOM 861 C CA . LEU A 1 114 ? 11.359 -17.371 -1.349 1.00 87.12 114 LEU A CA 1
ATOM 862 C C . LEU A 1 114 ? 12.148 -17.432 -2.656 1.00 87.12 114 LEU A C 1
ATOM 864 O O . LEU A 1 114 ? 13.174 -18.096 -2.701 1.00 87.12 114 LEU A O 1
ATOM 868 N N . ILE A 1 115 ? 11.722 -16.696 -3.685 1.00 83.88 115 ILE A N 1
ATOM 869 C CA . ILE A 1 115 ? 12.455 -16.586 -4.951 1.00 83.88 115 ILE A CA 1
ATOM 870 C C . ILE A 1 115 ? 13.868 -16.038 -4.698 1.00 83.88 115 ILE A C 1
ATOM 872 O O . ILE A 1 115 ? 14.840 -16.628 -5.155 1.00 83.88 115 ILE A O 1
ATOM 876 N N . GLY A 1 116 ? 14.002 -14.976 -3.903 1.00 82.69 116 GLY A N 1
ATOM 877 C CA . GLY A 1 116 ? 15.287 -14.367 -3.552 1.00 82.69 116 GLY A CA 1
ATOM 878 C C . GLY A 1 116 ? 16.236 -15.274 -2.761 1.00 82.69 116 GLY A C 1
ATOM 879 O O . GLY A 1 116 ? 17.431 -15.009 -2.761 1.00 82.69 116 GLY A O 1
ATOM 880 N N . LEU A 1 117 ? 15.748 -16.344 -2.123 1.00 83.12 117 LEU A N 1
ATOM 881 C CA . LEU A 1 117 ? 16.602 -17.364 -1.500 1.00 83.12 117 LEU A CA 1
ATOM 882 C C . LEU A 1 117 ? 17.201 -18.342 -2.521 1.00 83.12 117 LEU A C 1
ATOM 884 O O . LEU A 1 117 ? 18.247 -18.925 -2.251 1.00 83.12 117 LEU A O 1
ATOM 888 N N . PHE A 1 118 ? 16.544 -18.535 -3.669 1.00 83.56 118 PHE A N 1
ATOM 889 C CA . PHE A 1 118 ? 17.012 -19.428 -4.733 1.00 83.56 118 PHE A CA 1
ATOM 890 C C . PHE A 1 118 ? 17.880 -18.724 -5.782 1.00 83.56 118 PHE A C 1
ATOM 892 O O . PHE A 1 118 ? 18.574 -19.401 -6.536 1.00 83.56 118 PHE A O 1
ATOM 899 N N . LEU A 1 119 ? 17.850 -17.389 -5.852 1.00 80.19 119 LEU A N 1
ATOM 900 C CA . LEU A 1 119 ? 18.772 -16.623 -6.688 1.00 80.19 119 LEU A CA 1
ATOM 901 C C . LEU A 1 119 ? 20.047 -16.300 -5.899 1.00 80.19 119 LEU A C 1
ATOM 903 O O . LEU A 1 119 ? 20.002 -15.602 -4.885 1.00 80.19 119 LEU A O 1
ATOM 907 N N . GLU A 1 120 ? 21.193 -16.761 -6.395 1.00 67.31 120 GLU A N 1
ATOM 908 C CA . GLU A 1 120 ? 22.507 -16.343 -5.897 1.00 67.31 120 GLU A CA 1
ATOM 909 C C . GLU A 1 120 ? 22.639 -14.801 -5.993 1.00 67.31 120 GLU A C 1
ATOM 911 O O . GLU A 1 120 ? 22.084 -14.183 -6.903 1.00 67.31 120 GLU A O 1
ATOM 916 N N . GLU A 1 121 ? 23.316 -14.157 -5.029 1.00 64.25 121 GLU A N 1
ATOM 917 C CA . GLU A 1 121 ? 23.565 -12.694 -4.987 1.00 64.25 121 GLU A CA 1
ATOM 918 C C . GLU A 1 121 ? 22.328 -11.776 -4.798 1.00 64.25 121 GLU A C 1
ATOM 920 O O . GLU A 1 121 ? 22.292 -10.629 -5.246 1.00 64.25 121 GLU A O 1
ATOM 925 N N . SER A 1 122 ? 21.294 -12.235 -4.083 1.00 73.12 122 SER A N 1
ATOM 926 C CA . SER A 1 122 ? 20.012 -11.511 -3.957 1.00 73.12 122 SER A CA 1
ATOM 927 C C . SER A 1 122 ? 19.760 -10.814 -2.607 1.00 73.12 122 SER A C 1
ATOM 929 O O . SER A 1 122 ? 18.610 -10.659 -2.183 1.00 73.12 122 SER A O 1
ATOM 931 N N . TRP A 1 123 ? 20.805 -10.315 -1.930 1.00 78.75 123 TRP A N 1
ATOM 932 C CA . TRP A 1 123 ? 20.657 -9.583 -0.653 1.00 78.75 123 TRP A CA 1
ATOM 933 C C . TRP A 1 123 ? 19.663 -8.413 -0.750 1.00 78.75 123 TRP A C 1
ATOM 935 O O . TRP A 1 123 ? 18.848 -8.187 0.145 1.00 78.75 123 TRP A O 1
ATOM 945 N N . LEU A 1 124 ? 19.674 -7.699 -1.878 1.00 78.69 124 LEU A N 1
ATOM 946 C CA . LEU A 1 124 ? 18.768 -6.581 -2.135 1.00 78.69 124 LEU A CA 1
ATOM 947 C C . LEU A 1 124 ? 17.294 -7.023 -2.221 1.00 78.69 124 LEU A C 1
ATOM 949 O O . LEU A 1 124 ? 16.426 -6.338 -1.680 1.00 78.69 124 LEU A O 1
ATOM 953 N N . LEU A 1 125 ? 16.999 -8.184 -2.818 1.00 79.12 125 LEU A N 1
ATOM 954 C CA . LEU A 1 125 ? 15.638 -8.741 -2.866 1.00 79.12 125 LEU A CA 1
ATOM 955 C C . LEU A 1 125 ? 15.144 -9.158 -1.477 1.00 79.12 125 LEU A C 1
ATOM 957 O O . LEU A 1 125 ? 13.975 -8.933 -1.154 1.00 79.12 125 LEU A O 1
ATOM 961 N N . LEU A 1 126 ? 16.026 -9.702 -0.631 1.00 83.00 126 LEU A N 1
ATOM 962 C CA . LEU A 1 126 ? 15.700 -9.991 0.767 1.00 83.00 126 LEU A CA 1
ATOM 963 C C . LEU A 1 126 ? 15.375 -8.710 1.544 1.00 83.00 126 LEU A C 1
ATOM 965 O O . LEU A 1 126 ? 14.361 -8.665 2.240 1.00 83.00 126 LEU A O 1
ATOM 969 N N . MET A 1 127 ? 16.169 -7.646 1.386 1.00 84.00 127 MET A N 1
ATOM 970 C CA . MET A 1 127 ? 15.896 -6.354 2.031 1.00 84.00 127 MET A CA 1
ATOM 971 C C . MET A 1 127 ? 14.554 -5.759 1.585 1.00 84.00 127 MET A C 1
ATOM 973 O O . MET A 1 127 ? 13.750 -5.361 2.430 1.00 84.00 127 MET A O 1
ATOM 977 N N . ILE A 1 128 ? 14.272 -5.752 0.276 1.00 83.56 128 ILE A N 1
ATOM 978 C CA . ILE A 1 128 ? 12.987 -5.284 -0.270 1.00 83.56 128 ILE A CA 1
ATOM 979 C C . ILE A 1 128 ? 11.831 -6.128 0.270 1.00 83.56 128 ILE A C 1
ATOM 981 O O . ILE A 1 128 ? 10.792 -5.580 0.638 1.00 83.56 128 ILE A O 1
ATOM 985 N N . THR A 1 129 ? 12.015 -7.445 0.366 1.00 86.25 129 THR A N 1
ATOM 986 C CA . THR A 1 129 ? 11.005 -8.359 0.905 1.00 86.25 129 THR A CA 1
ATOM 987 C C . THR A 1 129 ? 10.682 -8.047 2.360 1.00 86.25 129 THR A C 1
ATOM 989 O O . THR A 1 129 ? 9.513 -7.870 2.707 1.00 86.25 129 THR A O 1
ATOM 992 N N . VAL A 1 130 ? 11.704 -7.954 3.215 1.00 87.94 130 VAL A N 1
ATOM 993 C CA . VAL A 1 130 ? 11.530 -7.658 4.643 1.00 87.94 130 VAL A CA 1
ATOM 994 C C . VAL A 1 130 ? 10.856 -6.300 4.818 1.00 87.94 130 VAL A C 1
ATOM 996 O O . VAL A 1 130 ? 9.883 -6.184 5.564 1.00 87.94 130 VAL A O 1
ATOM 999 N N . PHE A 1 131 ? 11.318 -5.284 4.090 1.00 88.12 131 PHE A N 1
ATOM 1000 C CA . PHE A 1 131 ? 10.744 -3.943 4.138 1.00 88.12 131 PHE A CA 1
ATOM 1001 C C . PHE A 1 131 ? 9.282 -3.912 3.663 1.00 88.12 131 PHE A C 1
ATOM 1003 O O . PHE A 1 131 ? 8.416 -3.332 4.328 1.00 88.12 131 PHE A O 1
ATOM 1010 N N . GLY A 1 132 ? 8.980 -4.569 2.541 1.00 86.75 132 GLY A N 1
ATOM 1011 C CA . GLY A 1 132 ? 7.630 -4.666 1.989 1.00 86.75 132 GLY A CA 1
ATOM 1012 C C . GLY A 1 132 ? 6.674 -5.398 2.929 1.00 86.75 132 GLY A C 1
ATOM 1013 O O . GLY A 1 132 ? 5.582 -4.896 3.211 1.00 86.75 132 GLY A O 1
ATOM 1014 N N . TYR A 1 133 ? 7.108 -6.526 3.500 1.00 88.81 133 TYR A N 1
ATOM 1015 C CA . TYR A 1 133 ? 6.340 -7.266 4.501 1.00 88.81 133 TYR A CA 1
ATOM 1016 C C . TYR A 1 133 ? 6.080 -6.421 5.755 1.00 88.81 133 TYR A C 1
ATOM 1018 O O . TYR A 1 133 ? 4.942 -6.343 6.223 1.00 88.81 133 TYR A O 1
ATOM 1026 N N . MET A 1 134 ? 7.104 -5.729 6.265 1.00 88.31 134 MET A N 1
ATOM 1027 C CA . MET A 1 134 ? 6.981 -4.836 7.421 1.00 88.31 134 MET A CA 1
ATOM 1028 C C . MET A 1 134 ? 6.013 -3.685 7.158 1.00 88.31 134 MET A C 1
ATOM 1030 O O . MET A 1 134 ? 5.184 -3.381 8.013 1.00 88.31 134 MET A O 1
ATOM 1034 N N . THR A 1 135 ? 6.045 -3.094 5.964 1.00 88.12 135 THR A N 1
ATOM 1035 C CA . THR A 1 135 ? 5.125 -2.013 5.587 1.00 88.12 135 THR A CA 1
ATOM 1036 C C . THR A 1 135 ? 3.683 -2.515 5.536 1.00 88.12 135 THR A C 1
ATOM 1038 O O . THR A 1 135 ? 2.781 -1.869 6.077 1.00 88.12 135 THR A O 1
ATOM 1041 N N . CYS A 1 136 ? 3.448 -3.701 4.962 1.00 86.50 136 CYS A N 1
ATOM 1042 C CA . CYS A 1 136 ? 2.127 -4.333 4.978 1.00 86.50 136 CYS A CA 1
ATOM 1043 C C . CYS A 1 136 ? 1.649 -4.599 6.411 1.00 86.50 136 CYS A C 1
ATOM 1045 O O . CYS A 1 136 ? 0.504 -4.304 6.756 1.00 86.50 136 CYS A O 1
ATOM 1047 N N . TYR A 1 137 ? 2.535 -5.129 7.257 1.00 87.88 137 TYR A N 1
ATOM 1048 C CA . TYR A 1 137 ? 2.235 -5.448 8.648 1.00 87.88 137 TYR A CA 1
ATOM 1049 C C . TYR A 1 137 ? 1.882 -4.199 9.468 1.00 87.88 137 TYR A C 1
ATOM 1051 O O . TYR A 1 137 ? 0.858 -4.180 10.152 1.00 87.88 137 TYR A O 1
ATOM 1059 N N . GLN A 1 138 ? 2.683 -3.136 9.356 1.00 87.88 138 GLN A N 1
ATOM 1060 C CA . GLN A 1 138 ? 2.432 -1.849 10.010 1.00 87.88 138 GLN A CA 1
ATOM 1061 C C . GLN A 1 138 ? 1.106 -1.237 9.555 1.00 87.88 138 GLN A C 1
ATOM 1063 O O . GLN A 1 138 ? 0.296 -0.828 10.384 1.00 87.88 138 GLN A O 1
ATOM 1068 N N . THR A 1 139 ? 0.836 -1.261 8.250 1.00 86.38 139 THR A N 1
ATOM 1069 C CA . THR A 1 139 ? -0.430 -0.773 7.687 1.00 86.38 139 THR A CA 1
ATOM 1070 C C . THR A 1 139 ? -1.626 -1.548 8.238 1.00 86.38 139 THR A C 1
ATOM 1072 O O . THR A 1 139 ? -2.628 -0.964 8.649 1.00 86.38 139 THR A O 1
ATOM 1075 N N . ARG A 1 140 ? -1.514 -2.878 8.320 1.00 85.88 140 ARG A N 1
ATOM 1076 C CA . ARG A 1 140 ? -2.566 -3.730 8.884 1.00 85.88 140 ARG A CA 1
ATOM 1077 C C . ARG A 1 140 ? -2.783 -3.473 10.373 1.00 85.88 140 ARG A C 1
ATOM 1079 O O . ARG A 1 140 ? -3.919 -3.541 10.832 1.00 85.88 140 ARG A O 1
ATOM 1086 N N . ARG A 1 141 ? -1.721 -3.171 11.124 1.00 86.25 141 ARG A N 1
ATOM 1087 C CA . ARG A 1 141 ? -1.811 -2.778 12.536 1.00 86.25 141 ARG A CA 1
ATOM 1088 C C . ARG A 1 141 ? -2.530 -1.437 12.699 1.00 86.25 141 ARG A C 1
ATOM 1090 O O . ARG A 1 141 ? -3.448 -1.356 13.506 1.00 86.25 141 ARG A O 1
ATOM 1097 N N . MET A 1 142 ? -2.194 -0.442 11.882 1.00 83.94 142 MET A N 1
ATOM 1098 C CA . MET A 1 142 ? -2.847 0.872 11.900 1.00 83.94 142 MET A CA 1
ATOM 1099 C C . MET A 1 142 ? -4.356 0.773 11.619 1.00 83.94 142 MET A C 1
ATOM 1101 O O . MET A 1 142 ? -5.157 1.360 12.341 1.00 83.94 142 MET A O 1
ATOM 1105 N N . LEU A 1 143 ? -4.766 -0.051 10.648 1.00 83.81 143 LEU A N 1
ATOM 1106 C CA . LEU A 1 143 ? -6.188 -0.307 10.361 1.00 83.81 143 LEU A CA 1
ATOM 1107 C C . LEU A 1 143 ? -6.938 -0.961 11.535 1.00 83.81 143 LEU A C 1
ATOM 1109 O O . LEU A 1 143 ? -8.154 -0.806 11.655 1.00 83.81 143 LEU A O 1
ATOM 1113 N N . ARG A 1 144 ? -6.241 -1.733 12.387 1.00 78.81 144 ARG A N 1
ATOM 1114 C CA . ARG A 1 144 ? -6.842 -2.346 13.588 1.00 78.81 144 ARG A CA 1
ATOM 1115 C C . ARG A 1 144 ? -7.095 -1.294 14.652 1.00 78.81 144 ARG A C 1
ATOM 1117 O O . ARG A 1 144 ? -8.168 -1.285 15.242 1.00 78.81 144 ARG A O 1
ATOM 1124 N N . GLU A 1 145 ? -6.120 -0.418 14.865 1.00 78.62 145 GLU A N 1
ATOM 1125 C CA . GLU A 1 145 ? -6.188 0.659 15.856 1.00 78.62 145 GLU A CA 1
ATOM 1126 C C . GLU A 1 145 ? -7.263 1.696 15.494 1.00 78.62 145 GLU A C 1
ATOM 1128 O O . GLU A 1 145 ? -7.955 2.194 16.374 1.00 78.62 145 GLU A O 1
ATOM 1133 N N .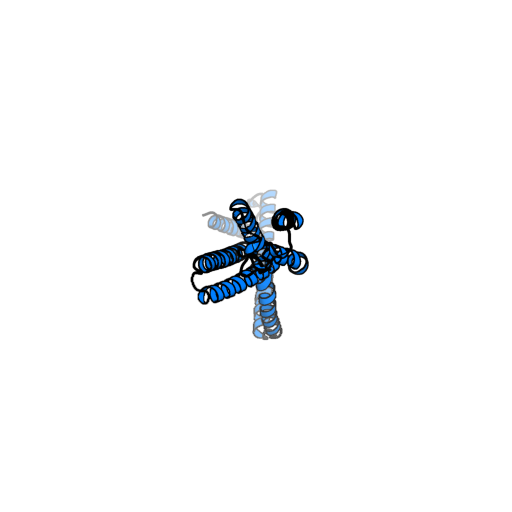 GLN A 1 146 ? -7.485 1.947 14.201 1.00 75.38 146 GLN A N 1
ATOM 1134 C CA . GLN A 1 146 ? -8.549 2.836 13.718 1.00 75.38 146 GLN A CA 1
ATOM 1135 C C . GLN A 1 146 ? -9.964 2.227 13.789 1.00 75.38 146 GLN A C 1
ATOM 1137 O O . GLN A 1 146 ? -10.931 2.888 13.425 1.00 75.38 146 GLN A O 1
ATOM 1142 N N . GLY A 1 147 ? -10.121 0.975 14.237 1.00 64.50 147 GLY A N 1
ATOM 1143 C CA . GLY A 1 147 ? -11.433 0.331 14.389 1.00 64.50 147 GLY A CA 1
ATOM 1144 C C . GLY A 1 147 ? -12.138 -0.031 13.075 1.00 64.50 147 GLY A C 1
ATOM 1145 O O . GLY A 1 147 ? -13.168 -0.702 13.100 1.00 64.50 147 GLY A O 1
ATOM 1146 N N . GLU A 1 148 ? -11.575 0.309 11.915 1.00 63.53 148 GLU A N 1
ATOM 1147 C CA . GLU A 1 148 ? -12.156 -0.027 10.607 1.00 63.53 148 GLU A CA 1
ATOM 1148 C C . GLU A 1 148 ? -12.222 -1.537 10.358 1.00 63.53 148 GLU A C 1
ATOM 1150 O O . GLU A 1 148 ? -13.122 -2.043 9.690 1.00 63.53 148 GLU A O 1
ATOM 1155 N N . LEU A 1 149 ? -11.279 -2.275 10.942 1.00 55.12 149 LEU A N 1
ATOM 1156 C CA . LEU A 1 149 ? -11.246 -3.733 10.938 1.00 55.12 149 LEU A CA 1
ATOM 1157 C C . LEU A 1 149 ? -12.330 -4.365 11.829 1.00 55.12 149 LEU A C 1
ATOM 1159 O O . LEU A 1 149 ? -12.811 -5.460 11.524 1.00 55.12 149 LEU A O 1
ATOM 1163 N N . ALA A 1 150 ? -12.743 -3.675 12.898 1.00 51.72 150 ALA A N 1
ATOM 1164 C CA . ALA A 1 150 ? -13.789 -4.149 13.801 1.00 51.72 150 ALA A CA 1
ATOM 1165 C C . ALA A 1 150 ? -15.168 -4.138 13.120 1.00 51.72 150 ALA A C 1
ATOM 1167 O O . ALA A 1 150 ? -15.928 -5.087 13.295 1.00 51.72 150 ALA A O 1
ATOM 1168 N N . GLY A 1 151 ? -15.443 -3.141 12.267 1.00 50.59 151 GLY A N 1
ATOM 1169 C CA . GLY A 1 151 ? -16.668 -3.077 11.455 1.00 50.59 151 GLY A CA 1
ATOM 1170 C C . GLY A 1 151 ? -16.701 -4.033 10.250 1.00 50.59 151 GL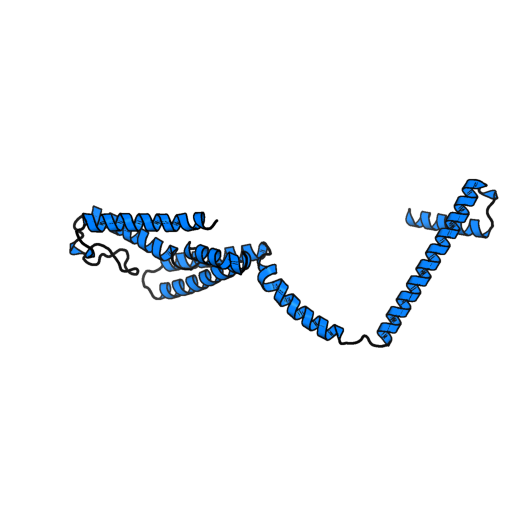Y A C 1
ATOM 1171 O O . GLY A 1 151 ? -17.762 -4.307 9.703 1.00 50.59 151 GLY A O 1
ATOM 1172 N N . ALA A 1 152 ? -15.540 -4.537 9.825 1.00 51.56 152 ALA A N 1
ATOM 1173 C CA . ALA A 1 152 ? -15.360 -5.292 8.582 1.00 51.56 152 ALA A CA 1
ATOM 1174 C C . ALA A 1 152 ? -15.396 -6.825 8.743 1.00 51.56 152 ALA A C 1
ATOM 1176 O O . ALA A 1 152 ? -15.819 -7.526 7.828 1.00 51.56 152 ALA A O 1
ATOM 1177 N N . PHE A 1 153 ? -14.933 -7.350 9.882 1.00 46.72 153 PHE A N 1
ATOM 1178 C CA . PHE A 1 153 ? -14.880 -8.799 10.150 1.00 46.72 153 PHE A CA 1
ATOM 1179 C C . PHE A 1 153 ? -15.405 -9.173 11.548 1.00 46.72 153 PHE A C 1
ATOM 1181 O O . PHE A 1 153 ? -15.779 -10.321 11.774 1.00 46.72 153 PHE A O 1
ATOM 1188 N N . GLY A 1 154 ? -15.424 -8.226 12.496 1.00 46.78 154 GLY A N 1
ATOM 1189 C CA . GLY A 1 154 ? -15.731 -8.488 13.907 1.00 46.78 154 GLY A CA 1
ATOM 1190 C C . GLY A 1 154 ? -17.190 -8.253 14.299 1.00 46.78 154 GLY A C 1
ATOM 1191 O O . GLY A 1 154 ? -17.737 -9.027 15.080 1.00 46.78 154 GLY A O 1
ATOM 1192 N N . SER A 1 155 ? -17.838 -7.225 13.749 1.00 53.44 155 SER A N 1
ATOM 1193 C CA . SER A 1 155 ? -19.220 -6.885 14.101 1.00 53.44 155 SER A CA 1
ATOM 1194 C C . SER A 1 155 ? -20.239 -7.849 13.504 1.00 53.44 155 SER A C 1
ATOM 1196 O O . SER A 1 155 ? -21.150 -8.257 14.210 1.00 53.44 155 SER A O 1
ATOM 1198 N N . ASP A 1 156 ? -20.072 -8.264 12.248 1.00 51.78 156 ASP A N 1
ATOM 1199 C CA . ASP A 1 156 ? -21.087 -9.064 11.548 1.00 51.78 156 ASP A CA 1
ATOM 1200 C C . ASP A 1 156 ? -20.984 -10.564 11.888 1.00 51.78 156 ASP A C 1
ATOM 1202 O O . ASP A 1 156 ? -21.977 -11.219 12.193 1.00 51.78 156 ASP A O 1
ATOM 1206 N N . PHE A 1 157 ? -19.764 -11.112 11.960 1.00 52.38 157 PHE A N 1
ATOM 1207 C CA . PHE A 1 157 ? -19.555 -12.525 12.309 1.00 52.38 157 PHE A CA 1
ATOM 1208 C C . PHE A 1 157 ? -19.800 -12.795 13.802 1.00 52.38 157 PHE A C 1
ATOM 1210 O O . PHE A 1 157 ? -20.397 -13.808 14.166 1.00 52.38 157 PHE A O 1
ATOM 1217 N N . GLY A 1 158 ? -19.389 -11.863 14.673 1.00 55.75 158 GLY A N 1
ATOM 1218 C CA . GLY A 1 158 ? -19.647 -11.935 16.110 1.00 55.75 158 GLY A CA 1
ATOM 1219 C C . GLY A 1 158 ? -21.135 -11.821 16.439 1.00 55.75 158 GLY A C 1
ATOM 1220 O O . GLY A 1 158 ? -21.629 -12.614 17.240 1.00 55.75 158 GLY A O 1
ATOM 1221 N N . GLN A 1 159 ? -21.862 -10.905 15.781 1.00 54.69 159 GLN A N 1
ATOM 1222 C CA . GLN A 1 159 ? -23.315 -10.762 15.942 1.00 54.69 159 GLN A CA 1
ATOM 1223 C C . GLN A 1 159 ? -24.108 -11.929 15.352 1.00 54.69 159 GLN A C 1
ATOM 1225 O O . GLN A 1 159 ? -25.144 -12.273 15.907 1.00 54.69 159 GLN A O 1
ATOM 1230 N N . GLN A 1 160 ? -23.644 -12.570 14.275 1.00 51.53 160 GLN A N 1
ATOM 1231 C CA . GLN A 1 160 ? -24.301 -13.762 13.727 1.00 51.53 160 GLN A CA 1
ATOM 1232 C C . GLN A 1 160 ? -24.217 -14.951 14.701 1.00 51.53 160 GLN A C 1
ATOM 1234 O O . GLN A 1 160 ? -25.218 -15.628 14.926 1.00 51.53 160 GLN A O 1
ATOM 1239 N N . PHE A 1 161 ? -23.052 -15.193 15.320 1.00 53.88 161 PHE A N 1
ATOM 1240 C CA . PHE A 1 161 ? -22.903 -16.245 16.336 1.00 53.88 161 PHE A CA 1
ATOM 1241 C C . PHE A 1 161 ? -23.667 -15.919 17.620 1.00 53.88 161 PHE A C 1
ATOM 1243 O O . PHE A 1 161 ? -24.384 -16.776 18.131 1.00 53.88 161 PHE A O 1
ATOM 1250 N N . THR A 1 162 ? -23.588 -14.674 18.103 1.00 61.09 162 THR A N 1
ATOM 1251 C CA . THR A 1 162 ? -24.356 -14.273 19.292 1.00 61.09 162 THR A CA 1
ATOM 1252 C C . THR A 1 162 ? -25.861 -14.263 19.045 1.00 61.09 162 THR A C 1
ATOM 1254 O O . THR A 1 162 ? -26.584 -14.643 19.954 1.00 61.09 162 THR A O 1
ATOM 1257 N N . ARG A 1 163 ? -26.356 -13.944 17.839 1.00 50.34 163 ARG A N 1
ATOM 1258 C CA . ARG A 1 163 ? -27.781 -14.116 17.495 1.00 50.34 163 ARG A CA 1
ATOM 1259 C C . ARG A 1 163 ? -28.208 -15.576 17.457 1.00 50.34 163 ARG A C 1
ATOM 1261 O O . ARG A 1 163 ? -29.289 -15.871 17.928 1.00 50.34 163 ARG A O 1
ATOM 1268 N N . LEU A 1 164 ? -27.383 -16.496 16.956 1.00 58.44 164 LEU A N 1
ATOM 1269 C CA . LEU A 1 164 ? -27.724 -17.926 16.977 1.00 58.44 164 LEU A CA 1
ATOM 1270 C C . LEU A 1 164 ? -27.759 -18.495 18.404 1.00 58.44 164 LEU A C 1
ATOM 1272 O O . LEU A 1 164 ? -28.580 -19.367 18.692 1.00 58.44 164 LEU A O 1
ATOM 1276 N N . ASP A 1 165 ? -26.895 -18.005 19.295 1.00 58.44 165 ASP A N 1
ATOM 1277 C CA . ASP A 1 165 ? -26.942 -18.353 20.717 1.00 58.44 165 ASP A CA 1
ATOM 1278 C C . ASP A 1 165 ? -28.124 -17.689 21.438 1.00 58.44 165 ASP A C 1
ATOM 1280 O O . ASP A 1 165 ? -28.741 -18.330 22.289 1.00 58.44 165 ASP A O 1
ATOM 1284 N N . ASP A 1 166 ? -28.477 -16.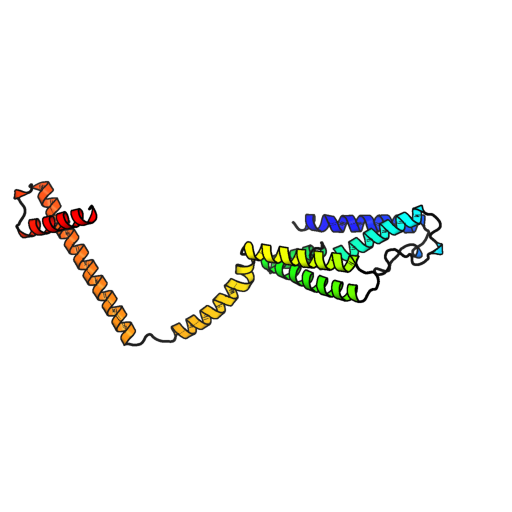452 21.080 1.00 57.72 166 ASP A N 1
ATOM 1285 C CA . ASP A 1 166 ? -29.628 -15.731 21.636 1.00 57.72 166 ASP A CA 1
ATOM 1286 C C . ASP A 1 166 ? -30.955 -16.318 21.130 1.00 57.72 166 ASP A C 1
ATOM 1288 O O . ASP A 1 166 ? -31.852 -16.547 21.928 1.00 57.72 166 ASP A O 1
ATOM 1292 N N . ASP A 1 167 ? -31.059 -16.713 19.858 1.00 56.22 167 ASP A N 1
ATOM 1293 C CA . ASP A 1 167 ? -32.228 -17.403 19.294 1.00 56.22 167 ASP A CA 1
ATOM 1294 C C . ASP A 1 167 ? -32.407 -18.798 19.927 1.00 56.22 167 ASP A C 1
ATOM 1296 O O . ASP A 1 167 ? -33.518 -19.173 20.311 1.00 56.22 167 ASP A O 1
ATOM 1300 N N . ARG A 1 168 ? -31.314 -19.551 20.156 1.00 53.44 168 ARG A N 1
ATOM 1301 C CA . ARG A 1 168 ? -31.367 -20.821 20.916 1.00 53.44 168 ARG A CA 1
ATOM 1302 C C . ARG A 1 168 ? -31.727 -20.623 22.391 1.00 53.44 168 ARG A C 1
ATOM 1304 O O . ARG A 1 168 ? -32.319 -21.520 22.997 1.00 53.44 168 ARG A O 1
ATOM 1311 N N . GLN A 1 169 ? -31.351 -19.500 23.004 1.00 53.56 169 GLN A N 1
ATOM 1312 C CA . GLN A 1 169 ? -31.692 -19.192 24.397 1.00 53.56 169 GLN A CA 1
ATOM 1313 C C . GLN A 1 169 ? -33.107 -18.613 24.537 1.00 53.56 169 GLN A C 1
ATOM 1315 O O . GLN A 1 169 ? -33.799 -18.944 25.503 1.00 53.56 169 GLN A O 1
ATOM 1320 N N . ALA A 1 170 ? -33.580 -17.844 23.557 1.00 54.31 170 ALA A N 1
ATOM 1321 C CA . ALA A 1 170 ? -34.916 -17.260 23.492 1.00 54.31 170 ALA A CA 1
ATOM 1322 C C . ALA A 1 170 ? -36.012 -18.326 23.332 1.00 54.31 170 ALA A C 1
ATOM 1324 O O . ALA A 1 170 ? -37.113 -18.168 23.868 1.00 54.31 170 ALA A O 1
ATOM 1325 N N . GLU A 1 171 ? -35.714 -19.462 22.691 1.00 53.34 171 GLU A N 1
ATOM 1326 C CA . GLU A 1 171 ? -36.629 -20.611 22.641 1.00 53.34 171 GLU A CA 1
ATOM 1327 C C . GLU A 1 171 ? -36.792 -21.328 23.992 1.00 53.34 171 GLU A C 1
ATOM 1329 O O . GLU A 1 171 ? -37.799 -22.012 24.230 1.00 53.34 171 GLU A O 1
ATOM 1334 N N . ARG A 1 172 ? -35.858 -21.150 24.936 1.00 56.56 172 ARG A N 1
ATOM 1335 C CA . ARG A 1 172 ? -35.927 -21.777 26.258 1.00 56.56 172 ARG A CA 1
ATOM 1336 C C . ARG A 1 172 ? -36.882 -20.989 27.152 1.00 56.56 172 ARG A C 1
ATOM 1338 O O . ARG A 1 172 ? -36.472 -20.239 28.034 1.00 56.56 172 ARG A O 1
ATOM 1345 N N . LYS A 1 173 ? -38.189 -21.186 26.922 1.00 61.09 173 LYS A N 1
ATOM 1346 C CA . LYS A 1 173 ? -39.295 -20.608 27.705 1.00 61.09 173 LYS A CA 1
ATOM 1347 C C . LYS A 1 173 ? -38.914 -20.588 29.194 1.00 61.09 173 LYS A C 1
ATOM 1349 O O . LYS A 1 173 ? -38.734 -21.666 29.768 1.00 61.09 173 LYS A O 1
ATOM 1354 N N . PRO A 1 174 ? -38.815 -19.407 29.843 1.00 62.16 174 PRO A N 1
ATOM 1355 C CA . PRO A 1 174 ? -38.407 -19.336 31.238 1.00 62.16 174 PRO A CA 1
ATOM 1356 C C . PRO A 1 174 ? -39.372 -20.179 32.062 1.00 62.16 174 PRO A C 1
ATOM 1358 O O . PRO A 1 174 ? -40.593 -20.057 31.897 1.00 62.16 174 PRO A O 1
ATOM 1361 N N . GLY A 1 175 ? -38.823 -21.064 32.895 1.00 76.56 175 GLY A N 1
ATOM 1362 C CA . GLY A 1 175 ? -39.608 -22.009 33.681 1.00 76.56 175 GLY A CA 1
ATOM 1363 C C . GLY A 1 175 ? -40.660 -21.302 34.548 1.00 76.56 175 GLY A C 1
ATOM 1364 O O . GLY A 1 175 ? -40.507 -20.118 34.873 1.00 76.56 175 GLY A O 1
ATOM 1365 N N . PRO A 1 176 ? -41.724 -22.009 34.963 1.00 76.00 176 PRO A N 1
ATOM 1366 C CA . PRO A 1 176 ? -42.833 -21.419 35.720 1.00 76.00 176 PRO A CA 1
ATOM 1367 C C . PRO A 1 176 ? -42.361 -20.676 36.983 1.00 76.00 176 PRO A C 1
ATOM 1369 O O . PRO A 1 176 ? -42.892 -19.620 37.322 1.00 76.00 176 PRO A O 1
ATOM 1372 N N . LEU A 1 177 ? -41.291 -21.161 37.620 1.00 80.75 177 LEU A N 1
ATOM 1373 C CA . LEU A 1 177 ? -40.698 -20.555 38.812 1.00 80.75 177 LEU A CA 1
ATOM 1374 C C . LEU A 1 177 ? -40.002 -19.209 38.534 1.00 80.75 177 LEU A C 1
ATOM 1376 O O . LEU A 1 177 ? -40.100 -18.285 39.340 1.00 80.75 177 LEU A O 1
ATOM 1380 N N . ALA A 1 178 ? -39.325 -19.071 37.389 1.00 79.19 178 ALA A N 1
ATOM 1381 C CA . ALA A 1 178 ? -38.659 -17.826 37.000 1.00 79.19 178 ALA A CA 1
ATOM 1382 C C . ALA A 1 178 ? -39.690 -16.725 36.716 1.00 79.19 178 ALA A C 1
ATOM 1384 O O . ALA A 1 178 ? -39.560 -15.606 37.210 1.00 79.19 178 ALA A O 1
ATOM 1385 N N . ARG A 1 179 ? -40.778 -17.078 36.017 1.00 80.50 179 ARG A N 1
ATOM 1386 C CA . ARG A 1 179 ? -41.909 -16.169 35.767 1.00 80.50 179 ARG A CA 1
ATOM 1387 C C . ARG A 1 179 ? -42.559 -15.710 37.071 1.00 80.50 179 ARG A C 1
ATOM 1389 O O . ARG A 1 179 ? -42.811 -14.523 37.243 1.00 80.50 179 ARG A O 1
ATOM 1396 N N . TRP A 1 180 ? -42.767 -16.630 38.014 1.00 79.75 180 TRP A N 1
ATOM 1397 C CA . TRP A 1 180 ? -43.330 -16.319 39.328 1.00 79.75 180 TRP A CA 1
ATOM 1398 C C . TRP A 1 180 ? -42.453 -15.356 40.146 1.00 79.75 180 TRP A C 1
ATOM 1400 O O . TRP A 1 180 ? -42.974 -14.427 40.767 1.00 79.75 180 TRP A O 1
ATOM 1410 N N . ARG A 1 181 ? -41.120 -15.514 40.110 1.00 84.44 181 ARG A N 1
ATOM 1411 C CA . ARG A 1 181 ? -40.183 -14.596 40.787 1.00 84.44 181 ARG A CA 1
ATOM 1412 C C . ARG A 1 181 ? -40.226 -13.191 40.190 1.00 84.44 181 ARG A C 1
ATOM 1414 O O . ARG A 1 181 ? -40.304 -12.226 40.946 1.00 84.44 181 ARG A O 1
ATOM 1421 N N . VAL A 1 182 ? -40.227 -13.084 38.861 1.00 84.25 182 VAL A N 1
ATOM 1422 C CA . VAL A 1 182 ? -40.308 -11.794 38.154 1.00 84.25 182 VAL A CA 1
ATOM 1423 C C . VAL A 1 182 ? -41.640 -11.096 38.445 1.00 84.25 182 VAL A C 1
ATOM 1425 O O . VAL A 1 182 ? -41.651 -9.914 38.775 1.00 84.25 182 VAL A O 1
ATOM 1428 N N . GLN A 1 183 ? -42.757 -11.830 38.434 1.00 84.44 183 GLN A N 1
ATOM 1429 C CA . GLN A 1 183 ? -44.073 -11.274 38.773 1.00 84.44 183 GLN A CA 1
ATOM 1430 C C . GLN A 1 183 ? -44.163 -10.798 40.230 1.00 84.44 183 GLN A C 1
ATOM 1432 O O . GLN A 1 183 ? -44.743 -9.746 40.497 1.00 84.44 183 GLN A O 1
ATOM 1437 N N . ARG A 1 184 ? -43.581 -11.537 41.186 1.00 86.69 184 ARG A N 1
ATOM 1438 C CA . ARG A 1 184 ? -43.524 -11.100 42.591 1.00 86.69 184 ARG A CA 1
ATOM 1439 C C . ARG A 1 184 ? -42.663 -9.855 42.776 1.00 86.69 184 ARG A C 1
ATOM 1441 O O . ARG A 1 184 ? -43.059 -8.972 43.531 1.00 86.69 184 ARG A O 1
ATOM 1448 N N . ALA A 1 185 ? -41.521 -9.781 42.095 1.00 87.44 185 ALA A N 1
ATOM 1449 C CA . ALA A 1 185 ? -40.654 -8.608 42.137 1.00 87.44 185 ALA A CA 1
ATOM 1450 C C . ALA A 1 185 ? -41.363 -7.369 41.565 1.00 87.44 185 ALA A C 1
ATOM 1452 O O . ALA A 1 185 ? -41.348 -6.319 42.199 1.00 87.44 185 ALA A O 1
ATOM 1453 N N . ALA A 1 186 ? -42.066 -7.518 40.436 1.00 88.94 186 ALA A N 1
ATOM 1454 C CA . ALA A 1 186 ? -42.842 -6.439 39.828 1.00 88.94 186 ALA A CA 1
ATOM 1455 C C . ALA A 1 186 ? -43.972 -5.938 40.747 1.00 88.94 186 ALA A C 1
ATOM 1457 O O . ALA A 1 186 ? -44.062 -4.740 41.003 1.00 88.94 186 ALA A O 1
ATOM 1458 N N . LYS A 1 187 ? -44.772 -6.845 41.333 1.00 88.94 187 LYS A N 1
ATOM 1459 C CA . LYS A 1 187 ? -45.835 -6.470 42.287 1.00 88.94 187 LYS A CA 1
ATOM 1460 C C . LYS A 1 187 ? -45.297 -5.784 43.542 1.00 88.94 187 LYS A C 1
ATOM 1462 O O . LYS A 1 187 ? -45.930 -4.869 44.062 1.00 88.94 187 LYS A O 1
ATOM 1467 N N . LYS A 1 188 ? -44.140 -6.226 44.043 1.00 91.12 188 LYS A N 1
ATOM 1468 C CA . LYS A 1 188 ? -43.493 -5.600 45.201 1.00 91.12 188 LYS A CA 1
ATOM 1469 C C . LYS A 1 188 ? -43.053 -4.170 44.870 1.00 91.12 188 LYS A C 1
ATOM 1471 O O . LYS A 1 188 ? -43.397 -3.263 45.617 1.00 91.12 188 LYS A O 1
ATOM 1476 N N . ALA A 1 189 ? -42.410 -3.970 43.719 1.00 90.56 189 ALA A N 1
ATOM 1477 C CA . ALA A 1 189 ? -41.982 -2.651 43.252 1.00 90.56 189 ALA A CA 1
ATOM 1478 C C . ALA A 1 189 ? -43.161 -1.706 42.944 1.00 90.56 189 ALA A C 1
ATOM 1480 O O . ALA A 1 189 ? -43.044 -0.492 43.081 1.00 90.56 189 ALA A O 1
ATOM 1481 N N . GLU A 1 190 ? -44.310 -2.226 42.508 1.00 90.06 190 GLU A N 1
ATOM 1482 C CA . GLU A 1 190 ? -45.537 -1.428 42.369 1.00 90.06 190 GLU A CA 1
ATOM 1483 C C . GLU A 1 190 ? -46.088 -0.978 43.726 1.00 90.06 190 GLU A C 1
ATOM 1485 O O . GLU A 1 190 ? -46.434 0.191 43.877 1.00 90.06 190 GLU A O 1
ATOM 1490 N N . CYS A 1 191 ? -46.125 -1.872 44.719 1.00 92.12 191 CYS A N 1
ATOM 1491 C CA . CYS A 1 191 ? -46.577 -1.543 46.072 1.00 92.12 191 CYS A CA 1
ATOM 1492 C C . CYS A 1 191 ? -45.657 -0.512 46.743 1.00 92.12 191 CYS A C 1
ATOM 1494 O O . CYS A 1 191 ? -46.146 0.457 47.316 1.00 92.12 191 CYS A O 1
ATOM 1496 N N . GLU A 1 192 ? -44.337 -0.679 46.618 1.00 91.06 192 GLU A N 1
ATOM 1497 C CA . GLU A 1 192 ? -43.345 0.272 47.140 1.00 91.06 192 GLU A CA 1
ATOM 1498 C C . GLU A 1 192 ? -43.530 1.659 46.513 1.00 91.06 192 GLU A C 1
ATOM 1500 O O . GLU A 1 192 ? -43.680 2.637 47.240 1.00 91.06 192 GLU A O 1
ATOM 1505 N N . ARG A 1 193 ? -43.676 1.739 45.182 1.00 89.50 193 ARG A N 1
ATOM 1506 C CA . ARG A 1 193 ? -43.954 3.011 44.490 1.00 89.50 193 ARG A CA 1
ATOM 1507 C C . ARG A 1 193 ? -45.265 3.663 44.936 1.00 89.50 193 ARG A C 1
ATOM 1509 O O . ARG A 1 193 ? -45.337 4.884 45.046 1.00 89.50 193 ARG A O 1
ATOM 1516 N N . GLN A 1 194 ? -46.312 2.876 45.193 1.00 90.31 194 GLN A N 1
ATOM 1517 C CA . GLN A 1 194 ? -47.581 3.407 45.706 1.00 90.31 194 GLN A CA 1
ATOM 1518 C C . GLN A 1 194 ? -47.456 3.920 47.144 1.00 90.31 194 GLN A C 1
ATOM 1520 O O . GLN A 1 194 ? -48.054 4.944 47.474 1.00 90.31 194 GLN A O 1
ATOM 1525 N N . GLN A 1 195 ? -46.686 3.232 47.990 1.00 88.50 195 GLN A N 1
ATOM 1526 C CA . GLN A 1 195 ? -46.431 3.652 49.368 1.00 88.50 195 GLN A CA 1
ATOM 1527 C C . GLN A 1 195 ? -45.599 4.934 49.419 1.00 88.50 195 GLN A C 1
ATOM 1529 O O . GLN A 1 195 ? -45.963 5.848 50.155 1.00 88.50 195 GLN A O 1
ATOM 1534 N N . GLU A 1 196 ? -44.546 5.032 48.604 1.00 88.44 196 GLU A N 1
ATOM 1535 C CA . GLU A 1 196 ? -43.728 6.243 48.474 1.00 88.44 196 GLU A CA 1
ATOM 1536 C C . GLU A 1 196 ? -44.578 7.428 48.006 1.00 88.44 196 GLU A C 1
ATOM 1538 O O . GLU A 1 196 ? -44.620 8.454 48.681 1.00 88.44 196 GLU A O 1
ATOM 1543 N N . ALA A 1 197 ? -45.370 7.257 46.943 1.00 91.25 197 ALA A N 1
ATOM 1544 C CA . ALA A 1 197 ? -46.246 8.316 46.444 1.00 91.25 197 ALA A CA 1
ATOM 1545 C C . ALA A 1 197 ? -47.330 8.737 47.459 1.00 91.25 197 ALA A C 1
ATOM 1547 O O . ALA A 1 197 ? -47.707 9.908 47.520 1.00 91.25 197 ALA A O 1
ATOM 1548 N N . ALA A 1 198 ? -47.870 7.807 48.256 1.00 89.75 198 ALA A N 1
ATOM 1549 C CA . ALA A 1 198 ? -48.837 8.132 49.307 1.00 89.75 198 ALA A CA 1
ATOM 1550 C C . ALA A 1 198 ? -48.183 8.883 50.476 1.00 89.75 198 ALA A C 1
ATOM 1552 O O . ALA A 1 198 ? -48.781 9.812 51.025 1.00 89.75 198 ALA A O 1
ATOM 1553 N N . HIS A 1 199 ? -46.957 8.499 50.834 1.00 87.50 199 HIS A N 1
ATOM 1554 C CA . HIS A 1 199 ? -46.174 9.147 51.880 1.00 87.50 199 HIS A CA 1
ATOM 1555 C C . HIS A 1 199 ? -45.782 10.574 51.484 1.00 87.50 199 HIS A C 1
ATOM 1557 O O . HIS A 1 199 ? -46.020 11.503 52.253 1.00 87.50 199 HIS A O 1
ATOM 1563 N N . GLU A 1 200 ? -45.311 10.777 50.252 1.00 88.75 200 GLU A N 1
ATOM 1564 C CA . GLU A 1 200 ? -45.008 12.108 49.706 1.00 88.75 200 GLU A CA 1
ATOM 1565 C C . GLU A 1 200 ? -46.227 13.037 49.745 1.00 88.75 200 GLU A C 1
ATOM 1567 O O . GLU A 1 200 ? -46.125 14.174 50.204 1.00 88.75 200 GLU A O 1
ATOM 1572 N N . ARG A 1 201 ? -47.413 12.542 49.364 1.00 90.06 201 ARG A N 1
ATOM 1573 C CA . ARG A 1 201 ? -48.661 13.324 49.441 1.00 90.06 201 ARG A CA 1
ATOM 1574 C C . ARG A 1 201 ? -49.036 13.704 50.872 1.00 90.06 201 ARG A C 1
ATOM 1576 O O . ARG A 1 201 ? -49.547 14.799 51.091 1.00 90.06 201 ARG A O 1
ATOM 1583 N N . ALA A 1 202 ? -48.816 12.814 51.842 1.00 88.38 202 ALA A N 1
ATOM 1584 C CA . ALA A 1 202 ? -49.099 13.098 53.249 1.00 88.38 202 ALA A CA 1
ATOM 1585 C C . ALA A 1 202 ? -48.155 14.175 53.806 1.00 88.38 202 ALA A C 1
ATOM 1587 O O . ALA A 1 202 ? -48.600 15.070 54.527 1.00 88.38 202 ALA A O 1
ATOM 1588 N N . VAL A 1 203 ? -46.873 14.118 53.430 1.00 86.81 203 VAL A N 1
ATOM 1589 C CA . VAL A 1 203 ? -45.878 15.145 53.764 1.00 86.81 203 VAL A CA 1
ATOM 1590 C C . VAL A 1 203 ? -46.260 16.479 53.124 1.00 86.81 203 VAL A C 1
ATOM 1592 O O . VAL A 1 203 ? -46.312 17.490 53.819 1.00 86.81 203 VAL A O 1
ATOM 1595 N N . GLU A 1 204 ? -46.596 16.492 51.832 1.00 88.25 204 GLU A N 1
ATOM 1596 C CA . GLU A 1 204 ? -46.986 17.712 51.121 1.00 88.25 204 GLU A CA 1
ATOM 1597 C C . GLU A 1 204 ? -48.244 18.350 51.729 1.00 88.25 204 GLU A C 1
ATOM 1599 O O . GLU A 1 204 ? -48.276 19.559 51.958 1.00 88.25 204 GLU A O 1
ATOM 1604 N N . ALA A 1 205 ? -49.263 17.550 52.056 1.00 88.31 205 ALA A N 1
ATOM 1605 C CA . ALA A 1 205 ? -50.478 18.037 52.705 1.00 88.31 205 ALA A CA 1
ATOM 1606 C C . ALA A 1 205 ? -50.191 18.644 54.089 1.00 88.31 205 ALA A C 1
ATOM 1608 O O . ALA A 1 205 ? -50.717 19.711 54.414 1.00 88.31 205 ALA A O 1
ATOM 1609 N N . ALA A 1 206 ? -49.324 18.005 54.882 1.00 84.69 206 ALA A N 1
ATOM 1610 C CA . ALA A 1 206 ? -48.905 18.535 56.174 1.00 84.69 206 ALA A CA 1
ATOM 1611 C C . ALA A 1 206 ? -48.130 19.855 56.016 1.00 84.69 206 ALA A C 1
ATOM 1613 O O . ALA A 1 206 ? -48.424 20.814 56.725 1.00 84.69 206 ALA A O 1
ATOM 1614 N N . LEU A 1 207 ? -47.198 19.940 55.058 1.00 84.62 207 LEU A N 1
ATOM 1615 C CA . LEU A 1 207 ? -46.433 21.160 54.769 1.00 84.62 207 LEU A CA 1
ATOM 1616 C C . LEU A 1 207 ? -47.325 22.312 54.294 1.00 84.62 207 LEU A C 1
ATOM 1618 O O . LEU A 1 207 ? -47.172 23.429 54.785 1.00 84.62 207 LEU A O 1
ATOM 1622 N N . ARG A 1 208 ? -48.284 22.050 53.394 1.00 88.19 208 ARG A N 1
ATOM 1623 C CA . ARG A 1 208 ? -49.263 23.058 52.948 1.00 88.19 208 ARG A CA 1
ATOM 1624 C C . ARG A 1 208 ? -50.063 23.610 54.128 1.00 88.19 208 ARG A C 1
ATOM 1626 O O . ARG A 1 208 ? -50.165 24.817 54.296 1.00 88.19 208 ARG A O 1
ATOM 1633 N N . LYS A 1 209 ? -50.543 22.733 55.012 1.00 85.12 209 LYS A N 1
ATOM 1634 C CA . LYS A 1 209 ? -51.294 23.130 56.212 1.00 85.12 209 LYS A CA 1
ATOM 1635 C C . LYS A 1 209 ? -50.457 23.958 57.194 1.00 85.12 209 LYS A C 1
ATOM 1637 O O . LYS A 1 209 ? -50.965 24.914 57.776 1.00 85.12 209 LYS A O 1
ATOM 1642 N N . VAL A 1 210 ? -49.170 23.627 57.351 1.00 86.44 210 VAL A N 1
ATOM 1643 C CA . VAL A 1 210 ? -48.219 24.440 58.132 1.00 86.44 210 VAL A CA 1
ATOM 1644 C C . VAL A 1 210 ? -48.072 25.830 57.513 1.00 86.44 210 VAL A C 1
ATOM 1646 O O . VAL A 1 210 ? -48.062 26.812 58.252 1.00 86.44 210 VAL A O 1
ATOM 1649 N N . ALA A 1 211 ? -47.956 25.911 56.184 1.00 87.56 211 ALA A N 1
ATOM 1650 C CA . ALA A 1 211 ? -47.788 27.173 55.470 1.00 87.56 211 ALA A CA 1
ATOM 1651 C C . ALA A 1 211 ? -49.007 28.097 55.625 1.00 87.56 211 ALA A C 1
ATOM 1653 O O . ALA A 1 211 ? -48.830 29.293 55.837 1.00 87.56 211 ALA A O 1
ATOM 1654 N N . ASP A 1 212 ? -50.221 27.541 55.594 1.00 86.06 212 ASP A N 1
ATOM 1655 C CA . ASP A 1 212 ? -51.459 28.327 55.646 1.00 86.06 212 ASP A CA 1
ATOM 1656 C C . ASP A 1 212 ? -51.869 28.735 57.073 1.00 86.06 212 ASP A C 1
ATOM 1658 O O . ASP A 1 212 ? -52.403 29.823 57.282 1.00 86.06 212 ASP A O 1
ATOM 1662 N N . CYS A 1 213 ? -51.673 27.861 58.069 1.00 83.50 213 CYS A N 1
ATOM 1663 C CA . CYS A 1 213 ? -52.246 28.020 59.417 1.00 83.50 213 CYS A CA 1
ATOM 1664 C C . CYS A 1 213 ? -51.212 27.984 60.559 1.00 83.50 213 CYS A C 1
ATOM 1666 O O . CYS A 1 213 ? -51.581 28.112 61.728 1.00 83.50 213 CYS A O 1
ATOM 1668 N N . GLY A 1 214 ? -49.925 27.798 60.256 1.00 78.25 214 GLY A N 1
ATOM 1669 C CA . GLY A 1 214 ? -48.857 27.682 61.251 1.00 78.25 214 GLY A CA 1
ATOM 1670 C C . GLY A 1 214 ? -48.801 26.323 61.970 1.00 78.25 214 GLY A C 1
ATOM 1671 O O . GLY A 1 214 ? -49.702 25.486 61.885 1.00 78.25 214 GLY A O 1
ATOM 1672 N N . LEU A 1 215 ? -47.707 26.094 62.710 1.00 75.00 215 LEU A N 1
ATOM 1673 C CA . LEU A 1 215 ? -47.346 24.806 63.339 1.00 75.00 215 LEU A CA 1
ATOM 1674 C C . LEU A 1 215 ? -48.339 24.287 64.399 1.00 75.00 215 LEU A C 1
ATOM 1676 O O . LEU A 1 215 ? -48.325 23.102 64.726 1.00 75.00 215 LEU A O 1
ATOM 1680 N N . THR A 1 216 ? -49.196 25.146 64.950 1.00 78.00 216 THR A N 1
ATOM 1681 C CA . THR A 1 216 ? -50.182 24.785 65.984 1.00 78.00 216 THR A CA 1
ATOM 1682 C C . THR A 1 216 ? -51.437 24.113 65.418 1.00 78.00 216 THR A C 1
ATOM 1684 O O . THR A 1 216 ? -52.225 23.564 66.184 1.00 78.00 216 THR A O 1
ATOM 1687 N N . SER A 1 217 ? -51.613 24.113 64.091 1.00 77.25 217 SER A N 1
ATOM 1688 C CA . SER A 1 217 ? -52.792 23.567 63.400 1.00 77.25 217 SER A CA 1
ATOM 1689 C C . SER A 1 217 ? -52.688 22.079 63.015 1.00 77.25 217 SER A C 1
ATOM 1691 O O . SER A 1 217 ? -53.657 21.493 62.520 1.00 77.25 217 SER A O 1
ATOM 1693 N N . LEU A 1 218 ? -51.529 21.442 63.226 1.00 77.62 218 LEU A N 1
ATOM 1694 C CA . LEU A 1 218 ? -51.292 20.051 62.831 1.00 77.62 218 LEU A CA 1
ATOM 1695 C C . LEU A 1 218 ? -51.902 19.053 63.813 1.00 77.62 218 LEU A C 1
ATOM 1697 O O . LEU A 1 218 ? -51.817 19.192 65.032 1.00 77.62 218 LEU A O 1
ATOM 1701 N N . THR A 1 219 ? -52.438 17.968 63.264 1.00 83.56 219 THR A N 1
ATOM 1702 C CA . THR A 1 219 ? -52.840 16.801 64.049 1.00 83.56 219 THR A CA 1
ATOM 1703 C C . THR A 1 219 ? -51.614 16.013 64.524 1.00 83.56 219 THR A C 1
ATOM 1705 O O . THR A 1 219 ? -50.543 16.055 63.914 1.00 83.56 219 THR A O 1
ATOM 1708 N N . ALA A 1 220 ? -51.768 15.228 65.596 1.00 82.25 220 ALA A N 1
ATOM 1709 C CA . ALA A 1 220 ? -50.679 14.422 66.157 1.00 82.25 220 ALA A CA 1
ATOM 1710 C C . ALA A 1 220 ? -50.031 13.464 65.131 1.00 82.25 220 ALA A C 1
ATOM 1712 O O . ALA A 1 220 ? -48.827 13.226 65.191 1.00 82.25 220 ALA A O 1
ATOM 1713 N N . ARG A 1 221 ? -50.807 12.953 64.161 1.00 80.56 221 ARG A N 1
ATOM 1714 C CA . ARG A 1 221 ? -50.306 12.082 63.083 1.00 80.56 221 ARG A CA 1
ATOM 1715 C C . ARG A 1 221 ? -49.489 12.845 62.036 1.00 80.56 221 ARG A C 1
ATOM 1717 O O . ARG A 1 221 ? -48.438 12.362 61.636 1.00 80.56 221 ARG A O 1
ATOM 1724 N N . GLU A 1 222 ? -49.932 14.033 61.624 1.00 83.50 222 GLU A N 1
ATOM 1725 C CA . GLU A 1 222 ? -49.212 14.875 60.650 1.00 83.50 222 GLU A CA 1
ATOM 1726 C C . GLU A 1 222 ? -47.870 15.365 61.225 1.00 83.50 222 GLU A C 1
ATOM 1728 O O . GLU A 1 222 ? -46.847 15.338 60.542 1.00 83.50 222 GLU A O 1
ATOM 1733 N N . ARG A 1 223 ? -47.848 15.730 62.517 1.00 82.75 223 ARG A N 1
ATOM 1734 C CA . ARG A 1 223 ? -46.620 16.142 63.215 1.00 82.75 223 ARG A CA 1
ATOM 1735 C C . ARG A 1 223 ? -45.575 15.023 63.266 1.00 82.75 223 ARG A C 1
ATOM 1737 O O . ARG A 1 223 ? -44.406 15.279 62.999 1.00 82.75 223 ARG A O 1
ATOM 1744 N N . GLN A 1 224 ? -45.997 13.787 63.541 1.00 84.75 224 GLN A N 1
ATOM 1745 C CA . GLN A 1 224 ? -45.103 12.621 63.550 1.00 84.75 224 GLN A CA 1
ATOM 1746 C C . GLN A 1 224 ? -44.510 12.307 62.169 1.00 84.75 224 GLN A C 1
ATOM 1748 O O . GLN A 1 224 ? -43.372 11.850 62.087 1.00 84.75 224 GLN A O 1
ATOM 1753 N N . VAL A 1 225 ? -45.262 12.531 61.085 1.00 84.88 225 VAL A N 1
ATOM 1754 C CA . VAL A 1 225 ? -44.766 12.332 59.711 1.00 84.88 225 VAL A CA 1
ATOM 1755 C C . VAL A 1 225 ? -43.654 13.336 59.386 1.00 84.88 225 VAL A C 1
ATOM 1757 O O . VAL A 1 225 ? -42.605 12.939 58.884 1.00 84.88 225 VAL A O 1
ATOM 1760 N N . LEU A 1 226 ? -43.838 14.611 59.741 1.00 81.62 226 LEU A N 1
ATOM 1761 C CA . LEU A 1 226 ? -42.827 15.654 59.528 1.00 81.62 226 LEU A CA 1
ATOM 1762 C C . LEU A 1 226 ? -41.581 15.473 60.402 1.00 81.62 226 LEU A C 1
ATOM 1764 O O . LEU A 1 226 ? -40.466 15.702 59.936 1.00 81.62 226 LEU A O 1
ATOM 1768 N N . GLU A 1 227 ? -41.747 15.053 61.657 1.00 85.62 227 GLU A N 1
ATOM 1769 C CA . GLU A 1 227 ? -40.627 14.793 62.569 1.00 85.62 227 GLU A CA 1
ATOM 1770 C C . GLU A 1 227 ? -39.740 13.656 62.045 1.00 85.62 227 GLU A C 1
ATOM 1772 O O . GLU A 1 227 ? -38.524 13.820 61.941 1.00 85.62 227 GLU A O 1
ATOM 1777 N N . LYS A 1 228 ? -40.355 12.560 61.579 1.00 85.56 228 LYS A N 1
ATOM 1778 C CA . LYS A 1 228 ? -39.644 11.446 60.935 1.00 85.56 228 LYS A CA 1
ATOM 1779 C C . LYS A 1 228 ? -38.889 11.869 59.674 1.00 85.56 228 LYS A C 1
ATOM 1781 O O . LYS A 1 228 ? -37.758 11.429 59.476 1.00 85.56 228 LYS A O 1
ATOM 1786 N N . GLU A 1 229 ? -39.470 12.724 58.831 1.00 84.44 229 GLU A N 1
ATOM 1787 C CA . GLU A 1 229 ? -38.763 13.242 57.649 1.00 84.44 229 GLU A CA 1
ATOM 1788 C C . GLU A 1 229 ? -37.625 14.199 58.016 1.00 84.44 229 GLU A C 1
ATOM 1790 O O . GLU A 1 229 ? -36.552 14.143 57.416 1.00 84.44 229 GLU A O 1
ATOM 1795 N N . THR A 1 230 ? -37.804 15.028 59.045 1.00 84.25 230 THR A N 1
ATOM 1796 C CA . THR A 1 230 ? -36.749 15.931 59.529 1.00 84.25 230 THR A CA 1
ATOM 1797 C C . THR A 1 230 ? -35.552 15.137 60.064 1.00 84.25 230 THR A C 1
ATOM 1799 O O . THR A 1 230 ? -34.401 15.472 59.777 1.00 84.25 230 THR A O 1
ATOM 1802 N N . GLU A 1 231 ? -35.797 14.046 60.798 1.00 85.31 231 GLU A N 1
ATOM 1803 C CA . GLU A 1 231 ? -34.750 13.116 61.241 1.00 85.31 231 GLU A CA 1
ATOM 1804 C C . GLU A 1 231 ? -34.065 12.404 60.068 1.00 85.31 231 GLU A C 1
ATOM 1806 O O . GLU A 1 231 ? -32.838 12.265 60.057 1.00 85.31 231 GLU A O 1
ATOM 1811 N N . ARG A 1 232 ? -34.837 11.980 59.060 1.00 84.12 232 ARG A N 1
ATOM 1812 C CA . ARG A 1 232 ? -34.310 11.330 57.854 1.00 84.12 232 ARG A CA 1
ATOM 1813 C C . ARG A 1 232 ? -33.407 12.271 57.054 1.00 84.12 232 ARG A C 1
ATOM 1815 O O . ARG A 1 232 ? -32.305 11.870 56.692 1.00 84.12 232 ARG A O 1
ATOM 1822 N N . GLN A 1 233 ? -33.818 13.520 56.837 1.00 82.12 233 GLN A N 1
ATOM 1823 C CA . GLN A 1 233 ? -33.002 14.526 56.147 1.00 82.12 233 GLN A CA 1
ATOM 1824 C C . GLN A 1 233 ? -31.735 14.888 56.929 1.00 82.12 233 GLN A C 1
ATOM 1826 O O . GLN A 1 233 ? -30.672 15.037 56.328 1.00 82.12 233 GLN A O 1
ATOM 1831 N N . ARG A 1 234 ? -31.804 14.963 58.267 1.00 84.50 234 ARG A N 1
ATOM 1832 C CA . ARG A 1 234 ? -30.610 15.172 59.107 1.00 84.50 234 ARG A CA 1
ATOM 1833 C C . ARG A 1 234 ? -29.582 14.052 58.957 1.00 84.50 234 ARG A C 1
ATOM 1835 O O . ARG A 1 234 ? -28.403 14.362 58.920 1.00 84.50 234 ARG A O 1
ATOM 1842 N N . ARG A 1 235 ? -30.014 12.788 58.841 1.00 79.38 235 ARG A N 1
ATOM 1843 C CA . ARG A 1 235 ? -29.116 11.636 58.616 1.00 79.38 235 ARG A CA 1
ATOM 1844 C C . ARG A 1 235 ? -28.503 11.586 57.216 1.00 79.38 235 ARG A C 1
ATOM 1846 O O . ARG A 1 235 ? -27.446 10.996 57.056 1.00 79.38 235 ARG A O 1
ATOM 1853 N N . VAL A 1 236 ? -29.182 12.128 56.203 1.00 80.62 236 VAL A N 1
ATOM 1854 C CA . VAL A 1 236 ? -28.649 12.203 54.828 1.00 80.62 236 VAL A CA 1
ATOM 1855 C C . VAL A 1 236 ? -27.633 13.342 54.689 1.00 80.62 236 VAL A C 1
ATOM 1857 O O . VAL A 1 236 ? -26.693 13.222 53.912 1.00 80.62 236 VAL A O 1
ATOM 1860 N N . ASN A 1 237 ? -27.811 14.426 55.449 1.00 71.88 237 ASN A N 1
ATOM 1861 C CA . ASN A 1 237 ? -26.944 15.608 55.418 1.00 71.88 237 ASN A CA 1
ATOM 1862 C C . ASN A 1 237 ? -25.790 15.584 56.444 1.00 71.88 237 ASN A C 1
ATOM 1864 O O . ASN A 1 237 ? -25.017 16.542 56.482 1.00 71.88 237 ASN A O 1
ATOM 1868 N N . SER A 1 238 ? -25.696 14.551 57.289 1.00 66.69 238 SER A N 1
ATOM 1869 C CA . SER A 1 238 ? -24.598 14.313 58.245 1.00 66.69 238 SER A CA 1
ATOM 1870 C C . SER A 1 238 ? -23.571 13.345 57.679 1.00 66.69 238 SER A C 1
ATOM 1872 O O . SER A 1 238 ? -22.364 13.630 57.806 1.00 66.69 238 SER A O 1
#

Radius of gyration: 39.91 Å; chains: 1; bounding box: 82×50×101 Å

pLDDT: mean 76.15, std 11.0, range [46.72, 92.12]

Foldseek 3Di:
DVVVLCPVLVVLVVVLVVLQVCQCVVLVHPQSADPDLVCQLDGNDPVSDDDPVSSVSSVSNSVSVNLSVVLCPCAPPHSNLVVQLVVCCVPQNNLVSLVVSLVSNLVVLVVQCVVLVVDPPRPVSVVVSVVSNVVSVVSNVVSVVVCVVCVRPPPPVVVVVVVVVVVVVVVVPPDPVVVVVVVVVVVVVVVVVVVVVVLVVLLVVLVVCCVPPNPVPDDPVSVVSVVVVVVVVVVVVD

Secondary structure (DSSP, 8-state):
-HHHHHHHHHHHHHHHHHHHHHHHHHHTSGGGS---TT-TTS-S-GGG--SHHHHHHHHHHHHHHHHHHHHHSS-TTSHHHHHHHHHHHHHH-HHHHHHHHHHHHHHHHHHHHHHHHHSTT-HHHHHHHHHHHHHHHHHHHHHHHTTHHIIIIIHHHHHHHHHHHHHHHHTS---HHHHHHHHHHHHHHHHHHHHHHHHHHHHHHHHHHHHHH-GGG--HHHHHHHHHHHHHHHHH--